Protein AF-A0A841GQN1-F1 (afdb_monomer_lite)

Radius of gyration: 28.61 Å; chains: 1; bounding box: 68×56×87 Å

pLDDT: mean 71.29, std 18.28, range [29.16, 95.94]

Secondary structure (DSSP, 8-state):
-HHHHHHHHHHHHHHHHHHHHTT----S--HHHHHHHHHHHHHHHHHHHHHH--SS-THHHHHHHHHHHHHHHHHHHHHHHHHHTTS-HHHHHHHHHHHHHHHHHHHHHHHHHHHHHHHHTS-HHHHHHHHHHHHHHTTTEEEETTEEEEESHHHHHHHHHHHHHHHHHHHHHH-S-TTS-EEEEEEE-S-GGGG-TTT-HHHHHHHHHHHHHHHTT-EEEEEEEESSSS--HHHHHHHHHHHHTT-EEEEEETT-TTS----SEEEEEEEETTTTEEEEEEEEE-TTSSSEEEEEEESS--HHHHHHHHHHHHHHHHHSS------GGGGG----SHHHHHHHHHHHHHHHHHHHHTT-SPPPPP--------

Organism: NCBI:txid1639882

Sequence (374 aa):
MIKHVWVIEMLYVLMLVKIKQWGIKMKRFNVHKSWMLLSLAVGLIYAELTETHAHNDWFEPLTYGIFISMLSVSIALLLEIHSKLEATDEGLQELEQMSQEVIDMLRLNSIVATTRYELQRRKPYVAQAGVRTLRKYAKSFYVTPTGYAVEGEQGALTAYEEFWRLLLEKQRKLGFSDHHRLIARTTHSNDISLWSLRERNNAHTLKQLQEDFIKAGGIVIRIFIHSDEKPSPQYLQVMNWMSKVGVDVRYVSSDDPSVTPDFRYDFLLIMNDADSEHYVSKWYSGSHGMLLDKCEISDVIDDDVLGRWNALVHASTAEYGELDMIPLARQFGEKSTSKRFSRARAWKRKVENWGRDKGLLKPERPVRPRNGNG

Foldseek 3Di:
DVVVVVVVVVVVVVVVVVCVVVVPPPDDDPVLVVLLVVLVVVLVVLVVVLVVDPDDDPPPSLVVSLVSNVVSLVVSLVVLCVVCVVDDPVSVVVSVVSVVVSVVVSVLSVLLSVQLVVLVVADPLLSQLLNVLCVPQVPQKDADPFGIKGFDQVSQLSSLLSSLVSLLVLLLVQAADLQWAKEKEWEAAFDLLLCDPPRDPSNVSSVVSVLSSVVRVYAAEYEYEEQDLDDDLSRLVSQLVCLVSPHRYFYAYCPPPLADVPVQWIKIWIATNNPRFIKMWTWGDDPPRHGTGMITIGRDDDPVNVSNSVSSVVRRPPSPPCLPDPPPVVVVDDDDPPVSVVSSVVVSVVSQVVCVVVVNDDDDDPPDPPPDPD

Structure (mmCIF, N/CA/C/O backbone):
data_AF-A0A841GQN1-F1
#
_entry.id   AF-A0A841GQN1-F1
#
loop_
_atom_site.group_PDB
_atom_site.id
_atom_site.type_symbol
_atom_site.label_atom_id
_atom_site.label_alt_id
_atom_site.label_comp_id
_atom_site.label_asym_id
_atom_site.label_entity_id
_atom_site.label_seq_id
_atom_site.pdbx_PDB_ins_code
_atom_site.Cartn_x
_atom_site.Cartn_y
_atom_site.Cartn_z
_atom_site.occupancy
_atom_site.B_iso_or_equiv
_atom_site.auth_seq_id
_atom_site.auth_comp_id
_atom_site.auth_asym_id
_atom_site.auth_atom_id
_atom_site.pdbx_PDB_model_num
ATOM 1 N N . MET A 1 1 ? 5.245 6.081 -43.150 1.00 33.34 1 MET A N 1
ATOM 2 C CA . MET A 1 1 ? 6.146 5.406 -42.192 1.00 33.34 1 MET A CA 1
ATOM 3 C C . MET A 1 1 ? 7.377 4.779 -42.860 1.00 33.34 1 MET A C 1
ATOM 5 O O . MET A 1 1 ? 8.459 5.307 -42.655 1.00 33.34 1 MET A O 1
ATOM 9 N N . ILE A 1 2 ? 7.256 3.776 -43.748 1.00 30.34 2 ILE A N 1
ATOM 10 C CA . ILE A 1 2 ? 8.423 3.169 -44.447 1.00 30.34 2 ILE A CA 1
ATOM 11 C C . ILE A 1 2 ? 9.253 4.215 -45.220 1.00 30.34 2 ILE A C 1
ATOM 13 O O . ILE A 1 2 ? 10.474 4.200 -45.167 1.00 30.34 2 ILE A O 1
ATOM 17 N N . LYS A 1 3 ? 8.616 5.212 -45.848 1.00 29.16 3 LYS A N 1
ATOM 18 C CA . LYS A 1 3 ? 9.313 6.249 -46.634 1.00 29.16 3 LYS A CA 1
ATOM 19 C C . LYS A 1 3 ? 10.215 7.206 -45.833 1.00 29.16 3 LYS A C 1
ATOM 21 O O . LYS A 1 3 ? 10.966 7.941 -46.456 1.00 29.16 3 LYS A O 1
ATOM 26 N N . HIS A 1 4 ? 10.137 7.254 -44.500 1.00 38.22 4 HIS A N 1
ATOM 27 C CA . HIS A 1 4 ? 10.960 8.172 -43.687 1.00 38.22 4 HIS A CA 1
ATOM 28 C C . HIS A 1 4 ? 12.147 7.468 -43.021 1.00 38.22 4 HIS A C 1
ATOM 30 O O . HIS A 1 4 ? 13.194 8.085 -42.847 1.00 38.22 4 HIS A O 1
ATOM 36 N N . VAL A 1 5 ? 12.031 6.160 -42.765 1.00 39.88 5 VAL A N 1
ATOM 37 C CA . VAL A 1 5 ? 13.135 5.313 -42.280 1.00 39.88 5 VAL A CA 1
ATOM 38 C C . VAL A 1 5 ? 14.281 5.289 -43.295 1.00 39.88 5 VAL A C 1
ATOM 40 O O . VAL A 1 5 ? 15.417 5.593 -42.945 1.00 39.88 5 VAL A O 1
ATOM 43 N N . TRP A 1 6 ? 13.961 5.097 -44.579 1.00 38.56 6 TRP A N 1
ATOM 44 C CA . TRP A 1 6 ? 14.948 5.130 -45.666 1.00 38.56 6 TRP A CA 1
ATOM 45 C C . TRP A 1 6 ? 15.664 6.477 -45.805 1.00 38.56 6 TRP A C 1
ATOM 47 O O . TRP A 1 6 ? 16.815 6.517 -46.227 1.00 38.56 6 TRP A O 1
ATOM 57 N N . VAL A 1 7 ? 15.008 7.586 -45.446 1.00 42.78 7 VAL A N 1
ATOM 58 C CA . VAL A 1 7 ? 15.607 8.927 -45.526 1.00 42.78 7 VAL A CA 1
ATOM 59 C C . VAL A 1 7 ? 16.605 9.135 -44.390 1.00 42.78 7 VAL A C 1
ATOM 61 O O . VAL A 1 7 ? 17.690 9.651 -44.635 1.00 42.78 7 VAL A O 1
ATOM 64 N N . ILE A 1 8 ? 16.290 8.690 -43.171 1.00 47.84 8 ILE A N 1
ATOM 65 C CA . ILE A 1 8 ? 17.208 8.780 -42.025 1.00 47.84 8 ILE A CA 1
ATOM 66 C C . ILE A 1 8 ? 18.414 7.853 -42.231 1.00 47.84 8 ILE A C 1
ATOM 68 O O . ILE A 1 8 ? 19.551 8.283 -42.037 1.00 47.84 8 ILE A O 1
ATOM 72 N N . GLU A 1 9 ? 18.192 6.626 -42.711 1.00 44.84 9 GLU A N 1
ATOM 73 C CA . GLU A 1 9 ? 19.270 5.690 -43.054 1.00 44.84 9 GLU A CA 1
ATOM 74 C C . GLU A 1 9 ? 20.134 6.209 -44.214 1.00 44.84 9 GLU A C 1
ATOM 76 O O . GLU A 1 9 ? 21.361 6.179 -44.118 1.00 44.84 9 GLU A O 1
ATOM 81 N N . MET A 1 10 ? 19.539 6.782 -45.272 1.00 44.38 10 MET A N 1
ATOM 82 C CA . MET A 1 10 ? 20.307 7.420 -46.352 1.00 44.38 10 MET A CA 1
ATOM 83 C C . MET A 1 10 ? 21.115 8.618 -45.864 1.00 44.38 10 MET A C 1
ATOM 85 O O . MET A 1 10 ? 22.261 8.775 -46.277 1.00 44.38 10 MET A O 1
ATOM 89 N N . LEU A 1 11 ? 20.545 9.475 -45.014 1.00 46.50 11 LEU A N 1
ATOM 90 C CA . LEU A 1 11 ? 21.250 10.641 -44.481 1.00 46.50 11 LEU A CA 1
ATOM 91 C C . LEU A 1 11 ? 22.412 10.217 -43.578 1.00 46.50 11 LEU A C 1
ATOM 93 O O . LEU A 1 11 ? 23.485 10.813 -43.657 1.00 46.50 11 LEU A O 1
ATOM 97 N N . TYR A 1 12 ? 22.243 9.148 -42.797 1.00 53.62 12 TYR A N 1
ATOM 98 C CA . TYR A 1 12 ? 23.309 8.559 -41.990 1.00 53.62 12 TYR A CA 1
ATOM 99 C C . TYR A 1 12 ? 24.427 7.964 -42.861 1.00 53.62 12 TYR A C 1
ATOM 101 O O . TYR A 1 12 ? 25.600 8.284 -42.661 1.00 53.62 12 TYR A O 1
ATOM 109 N N . VAL A 1 13 ? 24.084 7.186 -43.896 1.00 50.66 13 VAL A N 1
ATOM 110 C CA . VAL A 1 13 ? 25.059 6.633 -44.853 1.00 50.66 13 VAL A CA 1
ATOM 111 C C . VAL A 1 13 ? 25.784 7.748 -45.614 1.00 50.66 13 VAL A C 1
ATOM 113 O O . VAL A 1 13 ? 27.008 7.714 -45.733 1.00 50.66 13 VAL A O 1
ATOM 116 N N . LEU A 1 14 ? 25.072 8.779 -46.077 1.00 46.97 14 LEU A N 1
ATOM 117 C CA . LEU A 1 14 ? 25.665 9.937 -46.754 1.00 46.97 14 LEU A CA 1
ATOM 118 C C . LEU A 1 14 ? 26.602 10.723 -45.834 1.00 46.97 14 LEU A C 1
ATOM 120 O O . LEU A 1 14 ? 27.663 11.166 -46.278 1.00 46.97 14 LEU A O 1
ATOM 124 N N . MET A 1 15 ? 26.249 10.866 -44.556 1.00 53.03 15 MET A N 1
ATOM 125 C CA . MET A 1 15 ? 27.092 11.523 -43.561 1.00 53.03 15 MET A CA 1
ATOM 126 C C . MET A 1 15 ? 28.370 10.717 -43.294 1.00 53.03 15 MET A C 1
ATOM 128 O O . MET A 1 15 ? 29.458 11.290 -43.314 1.00 53.03 15 MET A O 1
ATOM 132 N N . LEU A 1 16 ? 28.275 9.392 -43.134 1.00 50.34 16 LEU A N 1
ATOM 133 C CA . LEU A 1 16 ? 29.442 8.515 -42.967 1.00 50.34 16 LEU A CA 1
ATOM 134 C C . LEU A 1 16 ? 30.357 8.525 -44.201 1.00 50.34 16 LEU A C 1
ATOM 136 O O . LEU A 1 16 ? 31.581 8.601 -44.071 1.00 50.34 16 LEU A O 1
ATOM 140 N N . VAL A 1 17 ? 29.777 8.523 -45.405 1.00 51.78 17 VAL A N 1
ATOM 141 C CA . VAL A 1 17 ? 30.524 8.647 -46.666 1.00 51.78 17 VAL A CA 1
ATOM 142 C C . VAL A 1 17 ? 31.226 10.004 -46.753 1.00 51.78 17 VAL A C 1
ATOM 144 O O . VAL A 1 17 ? 32.399 10.048 -47.119 1.00 51.78 17 VAL A O 1
ATOM 147 N N . LYS A 1 18 ? 30.568 11.104 -46.364 1.00 52.38 18 LYS A N 1
ATOM 148 C CA . LYS A 1 18 ? 31.164 12.452 -46.345 1.00 52.38 18 LYS A CA 1
ATOM 149 C C . LYS A 1 18 ? 32.292 12.582 -45.321 1.00 52.38 18 LYS A C 1
ATOM 151 O O . LYS A 1 18 ? 33.343 13.114 -45.662 1.00 52.38 18 LYS A O 1
ATOM 156 N N . ILE A 1 19 ? 32.121 12.045 -44.113 1.00 49.16 19 ILE A N 1
ATOM 157 C CA . ILE A 1 19 ? 33.157 12.035 -43.065 1.00 49.16 19 ILE A CA 1
ATOM 158 C C . ILE A 1 19 ? 34.400 11.271 -43.544 1.00 49.16 19 ILE A C 1
ATOM 160 O O . ILE A 1 19 ? 35.523 11.749 -43.375 1.00 49.16 19 ILE A O 1
ATOM 164 N N . LYS A 1 20 ? 34.204 10.129 -44.217 1.00 47.56 20 LYS A N 1
ATOM 165 C CA . LYS A 1 20 ? 35.290 9.345 -44.821 1.00 47.56 20 LYS A CA 1
ATOM 166 C C . LYS A 1 20 ? 35.954 10.078 -45.993 1.00 47.56 20 LYS A C 1
ATOM 168 O O . LYS A 1 20 ? 37.178 10.089 -46.085 1.00 47.56 20 LYS A O 1
ATOM 173 N N . GLN A 1 21 ? 35.172 10.720 -46.863 1.00 49.78 21 GLN A N 1
ATOM 174 C CA . GLN A 1 21 ? 35.681 11.500 -48.000 1.00 49.78 21 GLN A CA 1
ATOM 175 C C . GLN A 1 21 ? 36.474 12.740 -47.571 1.00 49.78 21 GLN A C 1
ATOM 177 O O . GLN A 1 21 ? 37.393 13.146 -48.275 1.00 49.78 21 GLN A O 1
ATOM 182 N N . TRP A 1 22 ? 36.148 13.338 -46.425 1.00 56.62 22 TRP A N 1
ATOM 183 C CA . TRP A 1 22 ? 36.840 14.524 -45.914 1.00 56.62 22 TRP A CA 1
ATOM 184 C C . TRP A 1 22 ? 38.143 14.216 -45.176 1.00 56.62 22 TRP A C 1
ATOM 186 O O . TRP A 1 22 ? 38.809 15.141 -44.720 1.00 56.62 22 TRP A O 1
ATOM 196 N N . GLY A 1 23 ? 38.534 12.941 -45.058 1.00 41.44 23 GLY A N 1
ATOM 197 C CA . GLY A 1 23 ? 39.813 12.556 -44.454 1.00 41.44 23 GLY A CA 1
ATOM 198 C C . GLY A 1 23 ? 39.971 13.026 -43.005 1.00 41.44 23 GLY A C 1
ATOM 199 O O . GLY A 1 23 ? 41.096 13.132 -42.510 1.00 41.44 23 GLY A O 1
ATOM 200 N N . ILE A 1 24 ? 38.858 13.326 -42.323 1.00 47.66 24 ILE A N 1
ATOM 201 C CA . ILE A 1 24 ? 38.862 13.820 -40.949 1.00 47.66 24 ILE A CA 1
ATOM 202 C C . ILE A 1 24 ? 39.307 12.664 -40.055 1.00 47.66 24 ILE A C 1
ATOM 204 O O . ILE A 1 24 ? 38.518 11.802 -39.673 1.00 47.66 24 ILE A O 1
ATOM 208 N N . LYS A 1 25 ? 40.597 12.645 -39.703 1.00 47.69 25 LYS A N 1
ATOM 209 C CA . LYS A 1 25 ? 41.107 11.812 -38.613 1.00 47.69 25 LYS A CA 1
ATOM 210 C C . LYS A 1 25 ? 40.511 12.349 -37.316 1.00 47.69 25 LYS A C 1
ATOM 212 O O . LYS A 1 25 ? 41.047 13.294 -36.739 1.00 47.69 25 LYS A O 1
ATOM 217 N N . MET A 1 26 ? 39.399 11.768 -36.868 1.00 47.22 26 MET A N 1
ATOM 218 C CA . MET A 1 26 ? 38.797 12.075 -35.569 1.00 47.22 26 MET A CA 1
ATOM 219 C C . MET A 1 26 ? 39.724 11.598 -34.445 1.00 47.22 26 MET A C 1
ATOM 221 O O . MET A 1 26 ? 39.550 10.533 -33.862 1.00 47.22 26 MET A O 1
ATOM 225 N N . LYS A 1 27 ? 40.758 12.386 -34.139 1.00 44.25 27 LYS A N 1
ATOM 226 C CA . LYS A 1 27 ? 41.586 12.178 -32.952 1.00 44.25 27 LYS A CA 1
ATOM 227 C C . LYS A 1 27 ? 40.743 12.477 -31.713 1.00 44.25 27 LYS A C 1
ATOM 229 O O . LYS A 1 27 ? 40.496 13.636 -31.404 1.00 44.25 27 LYS A O 1
ATOM 234 N N . ARG A 1 28 ? 40.350 11.407 -31.010 1.00 45.31 28 ARG A N 1
ATOM 235 C CA . ARG A 1 28 ? 39.918 11.374 -29.597 1.00 45.31 28 ARG A CA 1
ATOM 236 C C . ARG A 1 28 ? 38.944 12.476 -29.174 1.00 45.31 28 ARG A C 1
ATOM 238 O O . ARG A 1 28 ? 39.049 13.017 -28.077 1.00 45.31 28 ARG A O 1
ATOM 245 N N . PHE A 1 29 ? 37.971 12.792 -30.013 1.00 41.03 29 PHE A N 1
ATOM 246 C CA . PHE A 1 29 ? 36.810 13.525 -29.544 1.00 41.03 29 PHE A CA 1
ATOM 247 C C . PHE A 1 29 ? 35.804 12.470 -29.082 1.00 41.03 29 PHE A C 1
ATOM 249 O O . PHE A 1 29 ? 35.490 11.551 -29.835 1.00 41.03 29 PHE A O 1
ATOM 256 N N . ASN A 1 30 ? 35.342 12.556 -27.831 1.00 52.22 30 ASN A N 1
ATOM 257 C CA . ASN A 1 30 ? 34.393 11.615 -27.218 1.00 52.22 30 ASN A CA 1
ATOM 258 C C . ASN A 1 30 ? 32.970 11.844 -27.780 1.00 52.22 30 ASN A C 1
ATOM 260 O O . ASN A 1 30 ? 31.987 11.895 -27.045 1.00 52.22 30 ASN A O 1
ATOM 264 N N . VAL A 1 31 ? 32.888 12.029 -29.107 1.00 50.69 31 VAL A N 1
ATOM 265 C CA . VAL A 1 31 ? 31.690 12.217 -29.944 1.00 50.69 31 VAL A CA 1
ATOM 266 C C . VAL A 1 31 ? 30.638 11.189 -29.576 1.00 50.69 31 VAL A C 1
ATOM 268 O O . VAL A 1 31 ? 29.453 11.489 -29.575 1.00 50.69 31 VAL A O 1
ATOM 271 N N . HIS A 1 32 ? 31.107 10.010 -29.186 1.00 50.91 32 HIS A N 1
ATOM 272 C CA . HIS A 1 32 ? 30.319 8.871 -28.786 1.00 50.91 32 HIS A CA 1
ATOM 273 C C . HIS A 1 32 ? 29.505 9.095 -27.507 1.00 50.91 32 HIS A C 1
ATOM 275 O O . HIS A 1 32 ? 28.278 8.997 -27.523 1.00 50.91 32 HIS A O 1
ATOM 281 N N . LYS A 1 33 ? 30.160 9.532 -26.422 1.00 49.47 33 LYS A N 1
ATOM 282 C CA . LYS A 1 33 ? 29.476 9.879 -25.164 1.00 49.47 33 LYS A CA 1
ATOM 283 C C . LYS A 1 33 ? 28.536 11.066 -25.351 1.00 49.47 33 LYS A C 1
ATOM 285 O O . LYS A 1 33 ? 27.428 11.052 -24.822 1.00 49.47 33 LYS A O 1
ATOM 290 N N . SER A 1 34 ? 28.942 12.060 -26.140 1.00 47.84 34 SER A N 1
ATOM 291 C CA . SER A 1 34 ? 28.100 13.221 -26.436 1.00 47.84 34 SER A CA 1
ATOM 292 C C . SER A 1 34 ? 26.865 12.851 -27.262 1.00 47.84 34 SER A C 1
ATOM 294 O O . SER A 1 34 ? 25.791 13.367 -26.979 1.00 47.84 34 SER A O 1
ATOM 296 N N . TRP A 1 35 ? 26.973 11.931 -28.228 1.00 55.47 35 TRP A N 1
ATOM 297 C CA . TRP A 1 35 ? 25.831 11.467 -29.025 1.00 55.47 35 TRP A CA 1
ATOM 298 C C . TRP A 1 35 ? 24.885 10.557 -28.252 1.00 55.47 35 TRP A C 1
ATOM 300 O O . TRP A 1 35 ? 23.672 10.686 -28.415 1.00 55.47 35 TRP A O 1
ATOM 310 N N . MET A 1 36 ? 25.405 9.679 -27.392 1.00 53.41 36 MET A N 1
ATOM 311 C CA . MET A 1 36 ? 24.575 8.887 -26.482 1.00 53.41 36 MET A CA 1
ATOM 312 C C . MET A 1 36 ? 23.796 9.783 -25.523 1.00 53.41 36 MET A C 1
ATOM 314 O O . MET A 1 36 ? 22.579 9.652 -25.423 1.00 53.41 36 MET A O 1
ATOM 318 N N . LEU A 1 37 ? 24.477 10.721 -24.858 1.00 47.91 37 LEU A N 1
ATOM 319 C CA . LEU A 1 37 ? 23.836 11.647 -23.924 1.00 47.91 37 LEU A CA 1
ATOM 320 C C . LEU A 1 37 ? 22.836 12.559 -24.635 1.00 47.91 37 LEU A C 1
ATOM 322 O O . LEU A 1 37 ? 21.756 12.790 -24.104 1.00 47.91 37 LEU A O 1
ATOM 326 N N . LEU A 1 38 ? 23.151 13.027 -25.847 1.00 51.41 38 LEU A N 1
ATOM 327 C CA . LEU A 1 38 ? 22.244 13.847 -26.648 1.00 51.41 38 LEU A CA 1
ATOM 328 C C . LEU A 1 38 ? 21.020 13.052 -27.107 1.00 51.41 38 LEU A C 1
ATOM 330 O O . LEU A 1 38 ? 19.907 13.550 -27.013 1.00 51.41 38 LEU A O 1
ATOM 334 N N . SER A 1 39 ? 21.200 11.813 -27.560 1.00 55.78 39 SER A N 1
ATOM 335 C CA . SER A 1 39 ? 20.087 10.972 -28.011 1.00 55.78 39 SER A CA 1
ATOM 336 C C . SER A 1 39 ? 19.183 10.548 -26.856 1.00 55.78 39 SER A C 1
ATOM 338 O O . SER A 1 39 ? 17.963 10.584 -26.986 1.00 55.78 39 SER A O 1
ATOM 340 N N . LEU A 1 40 ? 19.775 10.210 -25.706 1.00 52.25 40 LEU A N 1
ATOM 341 C CA . LEU A 1 40 ? 19.046 9.934 -24.471 1.00 52.25 40 LEU A CA 1
ATOM 342 C C . LEU A 1 40 ? 18.291 11.185 -24.002 1.00 52.25 40 LEU A C 1
ATOM 344 O O . LEU A 1 40 ? 17.112 11.097 -23.679 1.00 52.25 40 LEU A O 1
ATOM 348 N N . ALA A 1 41 ? 18.935 12.357 -24.025 1.00 50.38 41 ALA A N 1
ATOM 349 C CA . ALA A 1 41 ? 18.295 13.624 -23.685 1.00 50.38 41 ALA A CA 1
ATOM 350 C C . ALA A 1 41 ? 17.143 13.954 -24.642 1.00 50.38 41 ALA A C 1
ATOM 352 O O . ALA A 1 41 ? 16.084 14.357 -24.182 1.00 50.38 41 ALA A O 1
ATOM 353 N N . VAL A 1 42 ? 17.299 13.731 -25.951 1.00 55.09 42 VAL A N 1
ATOM 354 C CA . VAL A 1 42 ? 16.230 13.930 -26.944 1.00 55.09 42 VAL A CA 1
ATOM 355 C C . VAL A 1 42 ? 15.075 12.951 -26.716 1.00 55.09 42 VAL A C 1
ATOM 357 O O . VAL A 1 42 ? 13.923 13.373 -26.754 1.00 55.09 42 VAL A O 1
ATOM 360 N N . GLY A 1 43 ? 15.356 11.679 -26.414 1.00 58.09 43 GLY A N 1
ATOM 361 C CA . GLY A 1 43 ? 14.332 10.687 -26.071 1.00 58.09 43 GLY A CA 1
ATOM 362 C C . GLY A 1 43 ? 13.563 11.039 -24.794 1.00 58.09 43 GLY A C 1
ATOM 363 O O . GLY A 1 43 ? 12.336 10.958 -24.774 1.00 58.09 43 GLY A O 1
ATOM 364 N N . LEU A 1 44 ? 14.267 11.500 -23.754 1.00 52.81 44 LEU A N 1
ATOM 365 C CA . LEU A 1 44 ? 13.671 11.944 -22.491 1.00 52.81 44 LEU A CA 1
ATOM 366 C C . LEU A 1 44 ? 12.855 13.234 -22.665 1.00 52.81 44 LEU A C 1
ATOM 368 O O . LEU A 1 44 ? 11.711 13.286 -22.229 1.00 52.81 44 LEU A O 1
ATOM 372 N N . ILE A 1 45 ? 13.391 14.240 -23.366 1.00 52.03 45 ILE A N 1
ATOM 373 C CA . ILE A 1 45 ? 12.696 15.504 -23.664 1.00 52.03 45 ILE A CA 1
ATOM 374 C C . ILE A 1 45 ? 11.439 15.246 -24.500 1.00 52.03 45 ILE A C 1
ATOM 376 O O . ILE A 1 45 ? 10.395 15.833 -24.232 1.00 52.03 45 ILE A O 1
ATOM 380 N N . TYR A 1 46 ? 11.506 14.355 -25.491 1.00 56.41 46 TYR A N 1
ATOM 381 C CA . TYR A 1 46 ? 10.349 14.007 -26.315 1.00 56.41 46 TYR A CA 1
ATOM 382 C C . TYR A 1 46 ? 9.274 13.257 -25.511 1.00 56.41 46 TYR A C 1
ATOM 384 O O . TYR A 1 46 ? 8.085 13.539 -25.665 1.00 56.41 46 TYR A O 1
ATOM 392 N N . ALA A 1 47 ? 9.673 12.356 -24.607 1.00 53.75 47 ALA A N 1
ATOM 393 C CA . ALA A 1 47 ? 8.757 11.671 -23.693 1.00 53.75 47 ALA A CA 1
ATOM 394 C C . ALA A 1 47 ? 8.089 12.632 -22.684 1.00 53.75 47 ALA A C 1
ATOM 396 O O . ALA A 1 47 ? 6.911 12.476 -22.374 1.00 53.75 47 ALA A O 1
ATOM 397 N N . GLU A 1 48 ? 8.812 13.647 -22.207 1.00 50.50 48 GLU A N 1
ATOM 398 C CA . GLU A 1 48 ? 8.303 14.659 -21.267 1.00 50.50 48 GLU A CA 1
ATOM 399 C C . GLU A 1 48 ? 7.375 15.684 -21.959 1.00 50.50 48 GLU A C 1
ATOM 401 O O . GLU A 1 48 ? 6.309 16.036 -21.448 1.00 50.50 48 GLU A O 1
ATOM 406 N N . LEU A 1 49 ? 7.729 16.130 -23.172 1.00 48.66 49 LEU A N 1
ATOM 407 C CA . LEU A 1 49 ? 6.910 17.045 -23.986 1.00 48.66 49 LEU A CA 1
ATOM 408 C C . LEU A 1 49 ? 5.603 16.403 -24.473 1.00 48.66 49 LEU A C 1
ATOM 410 O O . LEU A 1 49 ? 4.600 17.086 -24.666 1.00 48.66 49 LEU A O 1
ATOM 414 N N . THR A 1 50 ? 5.585 15.085 -24.657 1.00 52.78 50 THR A N 1
ATOM 415 C CA . THR A 1 50 ? 4.359 14.350 -25.006 1.00 52.78 50 THR A CA 1
ATOM 416 C C . THR A 1 50 ? 3.461 14.104 -23.790 1.00 52.78 50 THR A C 1
ATOM 418 O O . THR A 1 50 ? 2.244 14.052 -23.939 1.00 52.78 50 THR A O 1
ATOM 421 N N . GLU A 1 51 ? 4.017 14.068 -22.573 1.00 49.59 51 GLU A N 1
ATOM 422 C CA . GLU A 1 51 ? 3.251 14.004 -21.315 1.00 49.59 51 GLU A CA 1
ATOM 423 C C . GLU A 1 51 ? 2.494 15.318 -21.018 1.00 49.59 51 GLU A C 1
ATOM 425 O O . GLU A 1 51 ? 1.496 15.311 -20.298 1.00 49.59 51 GLU A O 1
ATOM 430 N N . THR A 1 52 ? 2.912 16.442 -21.616 1.00 52.00 52 THR A N 1
ATOM 431 C CA . THR A 1 52 ? 2.304 17.773 -21.420 1.00 52.00 52 THR A CA 1
ATOM 432 C C . THR A 1 52 ? 1.231 18.145 -22.454 1.00 52.00 52 THR A C 1
ATOM 434 O O . THR A 1 52 ? 0.440 19.058 -22.207 1.00 52.00 52 THR A O 1
ATOM 437 N N . HIS A 1 53 ? 1.125 17.425 -23.575 1.00 47.50 53 HIS A N 1
ATOM 438 C CA . HIS A 1 53 ? 0.132 17.681 -24.626 1.00 47.50 53 HIS A CA 1
ATOM 439 C C . HIS A 1 53 ? -0.847 16.513 -24.779 1.00 47.50 53 HIS A C 1
ATOM 441 O O . HIS A 1 53 ? -0.793 15.707 -25.701 1.00 47.50 53 HIS A O 1
ATOM 447 N N . ALA A 1 54 ? -1.783 16.449 -23.836 1.00 46.53 54 ALA A N 1
ATOM 448 C CA . ALA A 1 54 ? -2.793 15.409 -23.720 1.00 46.53 54 ALA A CA 1
ATOM 449 C C . ALA A 1 54 ? -4.014 15.644 -24.630 1.00 46.53 54 ALA A C 1
ATOM 451 O O . ALA A 1 54 ? -5.100 15.831 -24.107 1.00 46.53 54 ALA A O 1
ATOM 452 N N . HIS A 1 55 ? -3.884 15.621 -25.962 1.00 47.38 55 HIS A N 1
ATOM 453 C CA . HIS A 1 55 ? -5.045 15.431 -26.851 1.00 47.38 55 HIS A CA 1
ATOM 454 C C . HIS A 1 55 ? -4.629 14.817 -28.202 1.00 47.38 55 HIS A C 1
ATOM 456 O O . HIS A 1 55 ? -3.913 15.444 -28.974 1.00 47.38 55 HIS A O 1
ATOM 462 N N . ASN A 1 56 ? -5.172 13.623 -28.477 1.00 45.06 56 ASN A N 1
ATOM 463 C CA . ASN A 1 56 ? -5.108 12.797 -29.699 1.00 45.06 56 ASN A CA 1
ATOM 464 C C . ASN A 1 56 ? -3.964 11.761 -29.803 1.00 45.06 56 ASN A C 1
ATOM 466 O O . AS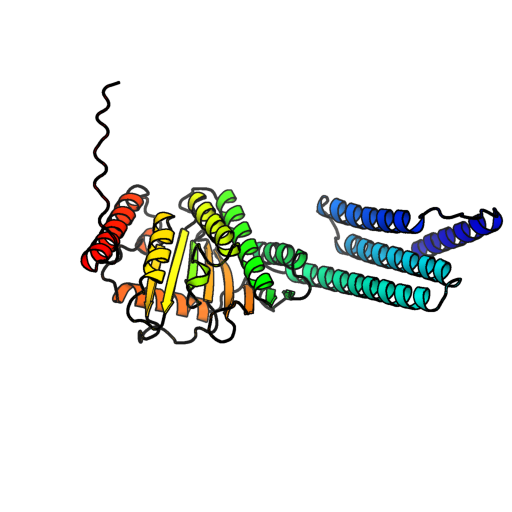N A 1 56 ? -2.787 12.076 -29.695 1.00 45.06 56 ASN A O 1
ATOM 470 N N . ASP A 1 57 ? -4.382 10.501 -29.988 1.00 52.44 57 ASP A N 1
ATOM 471 C CA . ASP A 1 57 ? -3.648 9.301 -30.425 1.00 52.44 57 ASP A CA 1
ATOM 472 C C . ASP A 1 57 ? -2.214 9.101 -29.905 1.00 52.44 57 ASP A C 1
ATOM 474 O O . ASP A 1 57 ? -1.208 9.238 -30.595 1.00 52.44 57 ASP A O 1
ATOM 478 N N . TRP A 1 58 ? -2.142 8.651 -28.652 1.00 49.44 58 TRP A N 1
ATOM 479 C CA . TRP A 1 58 ? -0.923 8.470 -27.857 1.00 49.44 58 TRP A CA 1
ATOM 480 C C . TRP A 1 58 ? -0.105 7.231 -28.252 1.00 49.44 58 TRP A C 1
ATOM 482 O O . TRP A 1 58 ? 0.975 7.002 -27.705 1.00 49.44 58 TRP A O 1
ATOM 492 N N . PHE A 1 59 ? -0.617 6.412 -29.174 1.00 46.97 59 PHE A N 1
ATOM 493 C CA . PHE A 1 59 ? 0.058 5.196 -29.618 1.00 46.97 59 PHE A CA 1
ATOM 494 C C . PHE A 1 59 ? 1.337 5.542 -30.382 1.00 46.97 59 PHE A C 1
ATOM 496 O O . PHE A 1 59 ? 2.391 4.985 -30.093 1.00 46.97 59 PHE A O 1
ATOM 503 N N . GLU A 1 60 ? 1.271 6.533 -31.273 1.00 53.41 60 GLU A N 1
ATOM 504 C CA . GLU A 1 60 ? 2.386 6.912 -32.136 1.00 53.41 60 GLU A CA 1
ATOM 505 C C . GLU A 1 60 ? 3.601 7.466 -31.367 1.00 53.41 60 GLU A C 1
ATOM 507 O O . GLU A 1 60 ? 4.697 6.922 -31.549 1.00 53.41 60 GLU A O 1
ATOM 512 N N . PRO A 1 61 ? 3.472 8.460 -30.463 1.00 54.69 61 PRO A N 1
ATOM 513 C CA . PRO A 1 61 ? 4.629 9.078 -29.814 1.00 54.69 61 PRO A CA 1
ATOM 514 C C . PRO A 1 61 ? 5.413 8.120 -28.910 1.00 54.69 61 PRO A C 1
ATOM 516 O O . PRO A 1 61 ? 6.641 8.191 -28.862 1.00 54.69 61 PRO A O 1
ATOM 519 N N . LEU A 1 62 ? 4.730 7.185 -28.237 1.00 53.25 62 LEU A N 1
ATOM 520 C CA . LEU A 1 62 ? 5.376 6.163 -27.409 1.00 53.25 62 LEU A CA 1
ATOM 521 C C . LEU A 1 62 ? 6.182 5.183 -28.276 1.00 53.25 62 LEU A C 1
ATOM 523 O O . LEU A 1 62 ? 7.350 4.927 -27.981 1.00 53.25 62 LEU A O 1
ATOM 527 N N . THR A 1 63 ? 5.604 4.681 -29.376 1.00 55.41 63 THR A N 1
ATOM 528 C CA . THR A 1 63 ? 6.351 3.853 -30.339 1.00 55.41 63 THR A CA 1
ATOM 529 C C . THR A 1 63 ? 7.522 4.607 -30.958 1.00 55.41 63 THR A C 1
ATOM 531 O O . THR A 1 63 ? 8.588 4.016 -31.106 1.00 55.41 63 THR A O 1
ATOM 534 N N . TYR A 1 64 ? 7.377 5.902 -31.262 1.00 56.94 64 TYR A N 1
ATOM 535 C CA . TYR A 1 64 ? 8.477 6.719 -31.777 1.00 56.94 64 TYR A CA 1
ATOM 536 C C . TYR A 1 64 ? 9.588 6.910 -30.739 1.00 56.94 64 TYR A C 1
ATOM 538 O O . TYR A 1 64 ? 10.757 6.765 -31.083 1.00 56.94 64 TYR A O 1
ATOM 546 N N . GLY A 1 65 ? 9.255 7.153 -29.468 1.00 58.56 65 GLY A N 1
ATOM 547 C CA . GLY A 1 65 ? 10.241 7.266 -28.389 1.00 58.56 65 GLY A CA 1
ATOM 548 C C . GLY A 1 65 ? 11.017 5.967 -28.150 1.00 58.56 65 GLY A C 1
ATOM 549 O O . GLY A 1 65 ? 12.242 5.992 -28.010 1.00 58.56 65 GLY A O 1
ATOM 550 N N . ILE A 1 66 ? 10.327 4.821 -28.176 1.00 59.00 66 ILE A N 1
ATOM 551 C CA . ILE A 1 66 ? 10.949 3.491 -28.083 1.00 59.00 66 ILE A CA 1
ATOM 552 C C . ILE A 1 66 ? 11.837 3.238 -29.303 1.00 59.00 66 ILE A C 1
ATOM 554 O O . ILE A 1 66 ? 12.992 2.853 -29.146 1.00 59.00 66 ILE A O 1
ATOM 558 N N . PHE A 1 67 ? 11.333 3.506 -30.509 1.00 58.75 67 PHE A N 1
ATOM 559 C CA . PHE A 1 67 ? 12.068 3.298 -31.754 1.00 58.75 67 PHE A CA 1
ATOM 560 C C . PHE A 1 67 ? 13.329 4.165 -31.832 1.00 58.75 67 PHE A C 1
ATOM 562 O O . PHE A 1 67 ? 14.399 3.651 -32.141 1.00 58.75 67 PHE A O 1
ATOM 569 N N . ILE A 1 68 ? 13.235 5.455 -31.492 1.00 62.91 68 ILE A N 1
ATOM 570 C CA . ILE A 1 68 ? 14.381 6.374 -31.459 1.00 62.91 68 ILE A CA 1
ATOM 571 C C . ILE A 1 68 ? 15.393 5.913 -30.412 1.00 62.91 68 ILE A C 1
ATOM 573 O O . ILE A 1 68 ? 16.580 5.852 -30.708 1.00 62.91 68 ILE A O 1
ATOM 577 N N . SER A 1 69 ? 14.940 5.513 -29.223 1.00 59.50 69 SER A N 1
ATOM 578 C CA . SER A 1 69 ? 15.837 5.028 -28.169 1.00 59.50 69 SER A CA 1
ATOM 579 C C . SER A 1 69 ? 16.552 3.736 -28.581 1.00 59.50 69 SER A C 1
ATOM 581 O O . SER A 1 69 ? 17.766 3.634 -28.421 1.00 59.50 69 SER A O 1
ATOM 583 N N . MET A 1 70 ? 15.838 2.777 -29.184 1.00 59.06 70 MET A N 1
ATOM 584 C CA . MET A 1 70 ? 16.429 1.549 -29.732 1.00 59.06 70 MET A CA 1
ATOM 585 C C . MET A 1 70 ? 17.415 1.850 -30.862 1.00 59.06 70 MET A C 1
ATOM 587 O O . MET A 1 70 ? 18.493 1.259 -30.902 1.00 59.06 70 MET A O 1
ATOM 591 N N . LEU A 1 71 ? 17.086 2.786 -31.753 1.00 60.53 71 LEU A N 1
ATOM 592 C CA . LEU A 1 71 ? 17.943 3.168 -32.870 1.00 60.53 71 LEU A CA 1
ATOM 593 C C . LEU A 1 71 ? 19.216 3.870 -32.382 1.00 60.53 71 LEU A C 1
ATOM 595 O O . LEU A 1 71 ? 20.309 3.513 -32.804 1.00 60.53 71 LEU A O 1
ATOM 599 N N . SER A 1 72 ? 19.102 4.815 -31.451 1.00 62.44 72 SER A N 1
ATOM 600 C CA . SER A 1 72 ? 20.237 5.539 -30.874 1.00 62.44 72 SER A CA 1
ATOM 601 C C . SER A 1 72 ? 21.176 4.629 -30.094 1.00 62.44 72 SER A C 1
ATOM 603 O O . SER A 1 72 ? 22.391 4.763 -30.207 1.00 62.44 72 SER A O 1
ATOM 605 N N . VAL A 1 73 ? 20.625 3.674 -29.348 1.00 59.38 73 VAL A N 1
ATOM 606 C CA . VAL A 1 73 ? 21.394 2.645 -28.647 1.00 59.38 73 VAL A CA 1
ATOM 607 C C . VAL A 1 73 ? 22.074 1.692 -29.636 1.00 59.38 73 VAL A C 1
ATOM 609 O O . VAL A 1 73 ? 23.248 1.380 -29.467 1.00 59.38 73 VAL A O 1
ATOM 612 N N . SER A 1 74 ? 21.390 1.292 -30.711 1.00 59.06 74 SER A N 1
ATOM 613 C CA . SER A 1 74 ? 21.974 0.442 -31.762 1.00 59.06 74 SER A CA 1
ATOM 614 C C . SER A 1 74 ? 23.101 1.158 -32.517 1.00 59.06 74 SER A C 1
ATOM 616 O O . SER A 1 74 ? 24.153 0.573 -32.762 1.00 59.06 74 SER A O 1
ATOM 618 N N . ILE A 1 75 ? 22.920 2.446 -32.834 1.00 60.78 75 ILE A N 1
ATOM 619 C CA . ILE A 1 75 ? 23.953 3.303 -33.437 1.00 60.78 75 ILE A CA 1
ATOM 620 C C . ILE A 1 75 ? 25.124 3.473 -32.468 1.00 60.78 75 ILE A C 1
ATOM 622 O O . ILE A 1 75 ? 26.278 3.408 -32.891 1.00 60.78 75 ILE A O 1
ATOM 626 N N . ALA A 1 76 ? 24.844 3.651 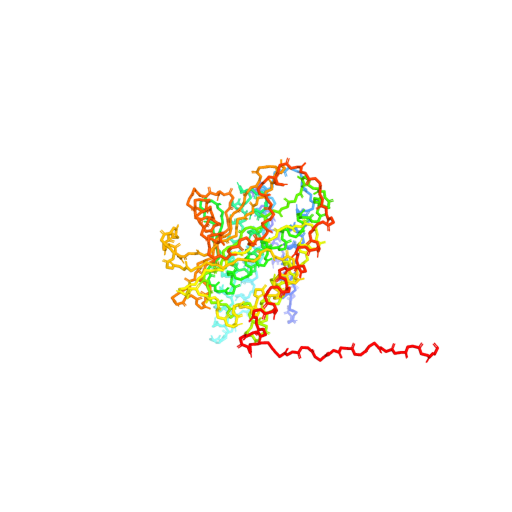-31.174 1.00 62.12 76 ALA A N 1
ATOM 627 C CA . ALA A 1 76 ? 25.884 3.759 -30.167 1.00 62.12 76 ALA A CA 1
ATOM 628 C C . ALA A 1 76 ? 26.714 2.461 -30.081 1.00 62.12 76 ALA A C 1
ATOM 630 O O . ALA A 1 76 ? 27.941 2.483 -30.126 1.00 62.12 76 ALA A O 1
ATOM 631 N N . LEU A 1 77 ? 26.048 1.309 -30.064 1.00 57.97 77 LEU A N 1
ATOM 632 C CA . LEU A 1 77 ? 26.715 0.014 -30.043 1.00 57.97 77 LEU A CA 1
ATOM 633 C C . LEU A 1 77 ? 27.579 -0.205 -31.296 1.00 57.97 77 LEU A C 1
ATOM 635 O O . LEU A 1 77 ? 28.732 -0.610 -31.190 1.00 57.97 77 LEU A O 1
ATOM 639 N N . LEU A 1 78 ? 27.058 0.117 -32.483 1.00 57.69 78 LEU A N 1
ATOM 640 C CA . LEU A 1 78 ? 27.780 -0.032 -33.752 1.00 57.69 78 LEU A CA 1
ATOM 641 C C . LEU A 1 78 ? 29.022 0.866 -33.837 1.00 57.69 78 LEU A C 1
ATOM 643 O O . LEU A 1 78 ? 30.061 0.435 -34.334 1.00 57.69 78 LEU A O 1
ATOM 647 N N . LEU A 1 79 ? 28.937 2.100 -33.336 1.00 59.81 79 LEU A N 1
ATOM 648 C CA . LEU A 1 79 ? 30.072 3.023 -33.272 1.00 59.81 79 LEU A CA 1
ATOM 649 C C . LEU A 1 79 ? 31.118 2.582 -32.227 1.00 59.81 79 LEU A C 1
ATOM 651 O O . LEU A 1 79 ? 32.314 2.751 -32.462 1.00 59.81 79 LEU A O 1
ATOM 655 N N . GLU A 1 80 ? 30.692 1.961 -31.121 1.00 60.62 80 GLU A N 1
ATOM 656 C CA . GLU A 1 80 ? 31.583 1.368 -30.111 1.00 60.62 80 GLU A CA 1
ATOM 657 C C . GLU A 1 80 ? 32.328 0.154 -30.680 1.00 60.62 80 GLU A C 1
ATOM 659 O O . GLU A 1 80 ? 33.558 0.113 -30.627 1.00 60.62 80 GLU A O 1
ATOM 664 N N . ILE A 1 81 ? 31.595 -0.781 -31.303 1.00 55.56 81 ILE A N 1
ATOM 665 C CA . ILE A 1 81 ? 32.135 -1.951 -32.013 1.00 55.56 81 ILE A CA 1
ATOM 666 C C . ILE A 1 81 ? 33.154 -1.492 -33.061 1.00 55.56 81 ILE A C 1
ATOM 668 O O . ILE A 1 81 ? 34.247 -2.042 -33.139 1.00 55.56 81 ILE A O 1
ATOM 672 N N . HIS A 1 82 ? 32.840 -0.442 -33.829 1.00 60.75 82 HIS A N 1
ATOM 673 C CA . HIS A 1 82 ? 33.764 0.128 -34.809 1.00 60.75 82 HIS A CA 1
ATOM 674 C C . HIS A 1 82 ? 35.044 0.689 -34.168 1.00 60.75 82 HIS A C 1
ATOM 676 O O . HIS A 1 82 ? 36.121 0.518 -34.729 1.00 60.75 82 HIS A O 1
ATOM 682 N N . SER A 1 83 ? 34.949 1.315 -32.990 1.00 61.44 83 SER A N 1
ATOM 683 C CA . SER A 1 83 ? 36.115 1.843 -32.266 1.00 61.44 83 SER A CA 1
ATOM 684 C C . SER A 1 83 ? 36.968 0.763 -31.585 1.00 61.44 83 SER A C 1
ATOM 686 O O . SER A 1 83 ? 38.174 0.947 -31.441 1.00 61.44 83 SER A O 1
ATOM 688 N N . LYS A 1 84 ? 36.356 -0.364 -31.187 1.00 54.53 84 LYS A N 1
ATOM 689 C CA . LYS A 1 84 ? 37.019 -1.489 -30.505 1.00 54.53 84 LYS A CA 1
ATOM 690 C C . LYS A 1 84 ? 37.429 -2.633 -31.440 1.00 54.53 84 LYS A C 1
ATOM 692 O O . LYS A 1 84 ? 38.200 -3.486 -31.027 1.00 54.53 84 LYS A O 1
ATOM 697 N N . LEU A 1 85 ? 37.016 -2.624 -32.709 1.00 54.84 85 LEU A N 1
ATOM 698 C CA . LEU A 1 85 ? 37.532 -3.516 -33.763 1.00 54.84 85 LEU A CA 1
ATOM 699 C C . LEU A 1 85 ? 39.035 -3.307 -34.064 1.00 54.84 85 LEU A C 1
ATOM 701 O O . LEU A 1 85 ? 39.615 -4.080 -34.822 1.00 54.84 85 LEU A O 1
ATOM 705 N N . GLU A 1 86 ? 39.674 -2.306 -33.448 1.00 57.75 86 GLU A N 1
ATOM 706 C CA . GLU A 1 86 ? 41.135 -2.129 -33.407 1.00 57.75 86 GLU A CA 1
ATOM 707 C C . GLU A 1 86 ? 41.786 -2.620 -32.085 1.00 57.75 86 GLU A C 1
ATOM 709 O O . GLU A 1 86 ? 42.992 -2.448 -31.908 1.00 57.75 86 GLU A O 1
ATOM 714 N N . ALA A 1 87 ? 41.032 -3.208 -31.142 1.00 54.94 87 ALA A N 1
ATOM 715 C CA . ALA A 1 87 ? 41.471 -3.462 -29.762 1.00 54.94 87 ALA A CA 1
ATOM 716 C C . ALA A 1 87 ? 41.699 -4.950 -29.403 1.00 54.94 87 ALA A C 1
ATOM 718 O O . ALA A 1 87 ? 41.171 -5.864 -30.028 1.00 54.94 87 ALA A O 1
ATOM 719 N N . THR A 1 88 ? 42.519 -5.148 -28.366 1.00 67.31 88 THR A N 1
ATOM 720 C CA . THR A 1 88 ? 42.930 -6.400 -27.701 1.00 67.31 88 THR A CA 1
ATOM 721 C C . THR A 1 88 ? 41.766 -7.178 -27.056 1.00 67.31 88 THR A C 1
ATOM 723 O O . THR A 1 88 ? 40.669 -6.642 -26.915 1.00 67.31 88 THR A O 1
ATOM 726 N N . ASP A 1 89 ? 42.008 -8.417 -26.596 1.00 69.31 89 ASP A N 1
ATOM 727 C CA . ASP A 1 89 ? 41.005 -9.282 -25.929 1.00 69.31 89 ASP A CA 1
ATOM 728 C C . ASP A 1 89 ? 40.265 -8.604 -24.752 1.00 69.31 89 ASP A C 1
ATOM 730 O O . ASP A 1 89 ? 39.070 -8.826 -24.558 1.00 69.31 89 ASP A O 1
ATOM 734 N N . GLU A 1 90 ? 40.926 -7.716 -24.001 1.00 71.56 90 GLU A N 1
ATOM 735 C CA . GLU A 1 90 ? 40.293 -6.915 -22.934 1.00 71.56 90 GLU A CA 1
ATOM 736 C C . GLU A 1 90 ? 39.230 -5.942 -23.480 1.00 71.56 90 GLU A C 1
ATOM 738 O O . GLU A 1 90 ? 38.171 -5.758 -22.879 1.00 71.56 90 GLU A O 1
ATOM 743 N N . GLY A 1 91 ? 39.465 -5.361 -24.661 1.00 65.94 91 GLY A N 1
ATOM 744 C CA . GLY A 1 91 ? 38.506 -4.478 -25.324 1.00 65.94 91 GLY A CA 1
ATOM 745 C C . GLY A 1 91 ? 37.247 -5.217 -25.785 1.00 65.94 91 GLY A C 1
ATOM 746 O O . GLY A 1 91 ? 36.154 -4.647 -25.731 1.00 65.94 91 GLY A O 1
ATOM 747 N N . LEU A 1 92 ? 37.384 -6.487 -26.186 1.00 64.75 92 LEU A N 1
ATOM 748 C CA . LEU A 1 92 ? 36.258 -7.353 -26.546 1.00 64.75 92 LEU A CA 1
ATOM 749 C C . LEU A 1 92 ? 35.387 -7.694 -25.328 1.00 64.75 92 LEU A C 1
ATOM 751 O O . LEU A 1 92 ? 34.166 -7.601 -25.431 1.00 64.75 92 LEU A O 1
ATOM 755 N N . GLN A 1 93 ? 35.981 -7.999 -24.169 1.00 71.44 93 GLN A N 1
ATOM 756 C CA . GLN A 1 93 ? 35.220 -8.287 -22.942 1.00 71.44 93 GLN A CA 1
ATOM 757 C C . GLN A 1 93 ? 34.422 -7.076 -22.445 1.00 71.44 93 GLN A C 1
ATOM 759 O O . GLN A 1 93 ? 33.243 -7.196 -22.111 1.00 71.44 93 GLN A O 1
ATOM 764 N N . GLU A 1 94 ? 35.023 -5.884 -22.443 1.00 69.94 94 GLU A N 1
ATOM 765 C CA . GLU A 1 94 ? 34.294 -4.663 -22.085 1.00 69.94 94 GLU A CA 1
ATOM 766 C C . GLU A 1 94 ? 33.155 -4.358 -23.071 1.00 69.94 94 GLU A C 1
ATOM 768 O O . GLU A 1 94 ? 32.106 -3.851 -22.678 1.00 69.94 94 GLU A O 1
ATOM 773 N N . LEU A 1 95 ? 33.362 -4.627 -24.366 1.00 62.66 95 LEU A N 1
ATOM 774 C CA . LEU A 1 95 ? 32.331 -4.444 -25.390 1.00 62.66 95 LEU A CA 1
ATOM 775 C C . LEU A 1 95 ? 31.149 -5.387 -25.162 1.00 62.66 95 LEU A C 1
ATOM 777 O O . LEU A 1 95 ? 29.997 -4.968 -25.268 1.00 62.66 95 LEU A O 1
ATOM 781 N N . GLU A 1 96 ? 31.439 -6.643 -24.831 1.00 69.88 96 GLU A N 1
ATOM 782 C CA . GLU A 1 96 ? 30.436 -7.648 -24.502 1.00 69.88 96 GLU A CA 1
ATOM 783 C C . GLU A 1 96 ? 29.625 -7.218 -23.273 1.00 69.88 96 GLU A C 1
ATOM 785 O O . GLU A 1 96 ? 28.395 -7.170 -23.346 1.00 69.88 96 GLU A O 1
ATOM 790 N N . GLN A 1 97 ? 30.289 -6.769 -22.202 1.00 73.00 97 GLN A N 1
ATOM 791 C CA . GLN A 1 97 ? 29.617 -6.248 -21.010 1.00 73.00 97 GLN A CA 1
ATOM 792 C C . GLN A 1 97 ? 28.710 -5.049 -21.333 1.00 73.00 97 GLN A C 1
ATOM 794 O O . GLN A 1 97 ? 27.536 -5.046 -20.963 1.00 73.00 97 GLN A O 1
ATOM 799 N N . MET A 1 98 ? 29.216 -4.050 -22.062 1.00 65.69 98 MET A N 1
ATOM 800 C CA . MET A 1 98 ? 28.424 -2.873 -22.440 1.00 65.69 98 MET A CA 1
ATOM 801 C C . MET A 1 98 ? 27.236 -3.237 -23.333 1.00 65.69 98 MET A C 1
ATOM 803 O O . MET A 1 98 ? 26.148 -2.677 -23.180 1.00 65.69 98 MET A O 1
ATOM 807 N N . SER A 1 99 ? 27.418 -4.188 -24.253 1.00 65.12 99 SER A N 1
ATOM 808 C CA . SER A 1 99 ? 26.331 -4.683 -25.098 1.00 65.12 99 SER A CA 1
ATOM 809 C C . SER A 1 99 ? 25.237 -5.358 -24.279 1.00 65.12 99 SER A C 1
ATOM 811 O O . SER A 1 99 ? 24.053 -5.123 -24.526 1.00 65.12 99 SER A O 1
ATOM 813 N N . GLN A 1 100 ? 25.622 -6.111 -23.250 1.00 71.94 100 GLN A N 1
ATOM 814 C CA . GLN A 1 100 ? 24.685 -6.764 -22.354 1.00 71.94 100 GLN A CA 1
ATOM 815 C C . GLN A 1 100 ? 23.916 -5.743 -21.505 1.00 71.94 100 GLN A C 1
ATOM 817 O O . GLN A 1 100 ? 22.691 -5.825 -21.422 1.00 71.94 100 GLN A O 1
ATOM 822 N N . GLU A 1 101 ? 24.593 -4.726 -20.962 1.00 69.25 101 GLU A N 1
ATOM 823 C CA . GLU A 1 101 ? 23.955 -3.628 -20.217 1.00 69.25 101 GLU A CA 1
ATOM 824 C C . GLU A 1 101 ? 22.931 -2.867 -21.074 1.00 69.25 101 GLU A C 1
ATOM 826 O O . GLU A 1 101 ? 21.825 -2.551 -20.626 1.00 69.25 101 GLU A O 1
ATOM 831 N N . VAL A 1 102 ? 23.275 -2.612 -22.337 1.00 66.88 102 VAL A N 1
ATOM 832 C CA . VAL A 1 102 ? 22.390 -2.004 -23.333 1.00 66.88 102 VAL A CA 1
ATOM 833 C C . VAL A 1 102 ? 21.162 -2.878 -23.605 1.00 66.88 102 VAL A C 1
ATOM 835 O O . VAL A 1 102 ? 20.034 -2.378 -23.584 1.00 66.88 102 VAL A O 1
ATOM 838 N N . ILE A 1 103 ? 21.356 -4.177 -23.848 1.00 69.06 103 ILE A N 1
ATOM 839 C CA . ILE A 1 103 ? 20.260 -5.126 -24.089 1.00 69.06 103 ILE A CA 1
ATOM 840 C C . ILE A 1 103 ? 19.325 -5.169 -22.879 1.00 69.06 103 ILE A C 1
ATOM 842 O O . ILE A 1 103 ? 18.102 -5.125 -23.040 1.00 69.06 103 ILE A O 1
ATOM 846 N N . ASP A 1 104 ? 19.881 -5.200 -21.671 1.00 69.62 104 ASP A N 1
ATOM 847 C CA . ASP A 1 104 ? 19.112 -5.223 -20.431 1.00 69.62 104 ASP A CA 1
ATOM 848 C C . ASP A 1 104 ? 18.329 -3.919 -20.221 1.00 69.62 104 ASP A C 1
ATOM 850 O O . ASP A 1 104 ? 17.166 -3.962 -19.814 1.00 69.62 104 ASP A O 1
ATOM 854 N N . MET A 1 105 ? 18.904 -2.765 -20.575 1.00 69.31 105 MET A N 1
ATOM 855 C CA . MET A 1 105 ? 18.203 -1.477 -20.560 1.00 69.31 105 MET A CA 1
ATOM 856 C C . MET A 1 105 ? 17.032 -1.453 -21.552 1.00 69.31 105 MET A C 1
ATOM 858 O O . MET A 1 105 ? 15.934 -1.018 -21.201 1.00 69.31 105 MET A O 1
ATOM 862 N N . LEU A 1 106 ? 17.232 -1.939 -22.781 1.00 68.00 106 LEU A N 1
ATOM 863 C CA . LEU A 1 106 ? 16.170 -1.998 -23.790 1.00 68.00 106 LEU A CA 1
ATOM 864 C C . LEU A 1 106 ? 15.038 -2.941 -23.367 1.00 68.00 106 LEU A C 1
ATOM 866 O O . LEU A 1 106 ? 13.864 -2.590 -23.505 1.00 68.00 106 LEU A O 1
ATOM 870 N N . ARG A 1 107 ? 15.377 -4.104 -22.797 1.00 71.25 107 ARG A N 1
ATOM 871 C CA . ARG A 1 107 ? 14.398 -5.035 -22.215 1.00 71.25 107 ARG A CA 1
ATOM 872 C C . ARG A 1 107 ? 13.610 -4.374 -21.091 1.00 71.25 107 ARG A C 1
ATOM 874 O O . ARG A 1 107 ? 12.383 -4.439 -21.096 1.00 71.25 107 ARG A O 1
ATOM 881 N N . LEU A 1 108 ? 14.289 -3.687 -20.171 1.00 72.31 108 LEU A N 1
ATOM 882 C CA . LEU A 1 108 ? 13.639 -2.982 -19.069 1.00 72.31 108 LEU A CA 1
ATOM 883 C C . LEU A 1 108 ? 12.685 -1.893 -19.575 1.00 72.31 108 LEU A C 1
ATOM 885 O O . LEU A 1 108 ? 11.556 -1.808 -19.103 1.00 72.31 108 LEU A O 1
ATOM 889 N N . ASN A 1 109 ? 13.098 -1.103 -20.568 1.00 72.81 109 ASN A N 1
ATOM 890 C CA . ASN A 1 109 ? 12.252 -0.070 -21.170 1.00 72.81 109 ASN A CA 1
ATOM 891 C C . ASN A 1 109 ? 11.013 -0.660 -21.854 1.00 72.81 109 ASN A C 1
ATOM 893 O O . ASN A 1 109 ? 9.920 -0.111 -21.718 1.00 72.81 109 ASN A O 1
ATOM 897 N N . SER A 1 110 ? 11.160 -1.790 -22.550 1.00 74.00 110 SER A N 1
ATOM 898 C CA . SER A 1 110 ? 10.035 -2.503 -23.163 1.00 74.00 110 SER A CA 1
ATOM 899 C C . SER A 1 110 ? 9.044 -3.020 -22.113 1.00 74.00 110 SER A C 1
ATOM 901 O O . SER A 1 110 ? 7.834 -2.828 -22.272 1.00 74.00 110 SER A O 1
ATOM 903 N N . ILE A 1 111 ? 9.544 -3.592 -21.010 1.00 76.44 111 ILE A N 1
ATOM 904 C CA . ILE A 1 111 ? 8.719 -4.017 -19.870 1.00 76.44 111 ILE A CA 1
ATOM 905 C C . ILE A 1 111 ? 7.987 -2.810 -19.281 1.00 76.44 111 ILE A C 1
ATOM 907 O O . ILE A 1 111 ? 6.768 -2.828 -19.173 1.00 76.44 111 ILE A O 1
ATOM 911 N N . VAL A 1 112 ? 8.698 -1.722 -18.971 1.00 77.44 112 VAL A N 1
ATOM 912 C CA . VAL A 1 112 ? 8.099 -0.506 -18.399 1.00 77.44 112 VAL A CA 1
ATOM 913 C C . VAL A 1 112 ? 7.014 0.073 -19.310 1.00 77.44 112 VAL A C 1
ATOM 915 O O . VAL A 1 112 ? 5.951 0.451 -18.820 1.00 77.44 112 VAL A O 1
ATOM 918 N N . ALA A 1 113 ? 7.243 0.130 -20.623 1.00 77.44 113 ALA A N 1
ATOM 919 C CA . ALA A 1 113 ? 6.260 0.640 -21.574 1.00 77.44 113 ALA A CA 1
ATOM 920 C C . ALA A 1 113 ? 4.997 -0.235 -21.631 1.00 77.44 113 ALA A C 1
ATOM 922 O O . ALA A 1 113 ? 3.884 0.287 -21.542 1.00 77.44 113 ALA A O 1
ATOM 923 N N . THR A 1 114 ? 5.170 -1.556 -21.718 1.00 78.75 114 THR A N 1
ATOM 924 C CA . THR A 1 114 ? 4.058 -2.520 -21.786 1.00 78.75 114 THR A CA 1
ATOM 925 C C . THR A 1 114 ? 3.246 -2.507 -20.492 1.00 78.75 114 THR A C 1
ATOM 927 O O . THR A 1 114 ? 2.032 -2.317 -20.510 1.00 78.75 114 THR A O 1
ATOM 930 N N . THR A 1 115 ? 3.926 -2.577 -19.349 1.00 83.69 115 THR A N 1
ATOM 931 C CA . THR A 1 115 ? 3.314 -2.504 -18.020 1.00 83.69 115 THR A CA 1
ATOM 932 C C . THR A 1 115 ? 2.576 -1.181 -17.801 1.00 83.69 115 THR A C 1
ATOM 934 O O . THR A 1 115 ? 1.477 -1.163 -17.247 1.00 83.69 115 THR A O 1
ATOM 937 N N . ARG A 1 116 ? 3.131 -0.048 -18.261 1.00 82.81 116 ARG A N 1
ATOM 938 C CA . ARG A 1 116 ? 2.459 1.262 -18.181 1.00 82.81 116 ARG A CA 1
ATOM 939 C C . ARG A 1 116 ? 1.145 1.263 -18.960 1.00 82.81 116 ARG A C 1
ATOM 941 O O . ARG A 1 116 ? 0.160 1.799 -18.456 1.00 82.81 116 ARG A O 1
ATOM 948 N N . TYR A 1 117 ? 1.124 0.670 -20.151 1.00 82.56 117 TYR A N 1
ATOM 949 C CA . TYR A 1 117 ? -0.088 0.557 -20.963 1.00 82.56 117 TYR A CA 1
ATOM 950 C C . TYR A 1 117 ? -1.167 -0.279 -20.262 1.00 82.56 117 TYR A C 1
ATOM 952 O O . TYR A 1 117 ? -2.328 0.122 -20.193 1.00 82.56 117 TYR A O 1
ATOM 960 N N . GLU A 1 118 ? -0.788 -1.410 -19.672 1.00 87.06 118 GLU A N 1
ATOM 961 C CA . GLU A 1 118 ? -1.725 -2.252 -18.927 1.00 87.06 118 GLU A CA 1
ATOM 962 C C . GLU A 1 118 ? -2.291 -1.541 -17.687 1.00 87.06 118 GLU A C 1
ATOM 964 O O . GLU A 1 118 ? -3.495 -1.609 -17.426 1.00 87.06 118 GLU A O 1
ATOM 969 N N . LEU A 1 119 ? -1.456 -0.788 -16.963 1.00 88.38 119 LEU A N 1
ATOM 970 C CA . LEU A 1 119 ? -1.880 0.016 -15.814 1.00 88.38 119 LEU A CA 1
ATOM 971 C C . LEU A 1 119 ? -2.877 1.115 -16.182 1.00 88.38 119 LEU A C 1
ATOM 973 O O . LEU A 1 119 ? -3.767 1.408 -15.392 1.00 88.38 119 LEU A O 1
ATOM 977 N N . GLN A 1 120 ? -2.768 1.717 -17.369 1.00 85.25 120 GLN A N 1
ATOM 978 C CA . GLN A 1 120 ? -3.693 2.767 -17.819 1.00 85.25 120 GLN A CA 1
ATOM 979 C C . GLN A 1 120 ? -5.137 2.275 -17.974 1.00 85.25 120 GLN A C 1
ATOM 981 O O . GLN A 1 120 ? -6.060 3.085 -17.973 1.00 85.25 120 GLN A O 1
ATOM 986 N N . ARG A 1 121 ? -5.350 0.957 -18.072 1.00 87.12 121 ARG A N 1
ATOM 987 C CA . ARG A 1 121 ? -6.686 0.346 -18.121 1.00 87.12 121 ARG A CA 1
ATOM 988 C C . ARG A 1 121 ? -7.329 0.195 -16.735 1.00 87.12 121 ARG A C 1
ATOM 990 O O . ARG A 1 121 ? -8.467 -0.258 -16.650 1.00 87.12 121 ARG A O 1
ATOM 997 N N . ARG A 1 122 ? -6.605 0.531 -15.661 1.00 89.62 122 ARG A N 1
ATOM 998 C CA . ARG A 1 122 ? -7.060 0.455 -14.262 1.00 89.62 122 ARG A CA 1
ATOM 999 C C . ARG A 1 122 ? -7.725 1.748 -13.813 1.00 89.62 122 ARG A C 1
ATOM 1001 O O . ARG A 1 122 ? -7.585 2.788 -14.460 1.00 89.62 122 ARG A O 1
ATOM 1008 N N . LYS A 1 123 ? -8.407 1.711 -12.661 1.00 87.88 123 LYS A N 1
ATOM 1009 C CA . LYS A 1 123 ? -8.906 2.946 -12.032 1.00 87.88 123 LYS A CA 1
ATOM 1010 C C . LYS A 1 123 ? -7.753 3.947 -11.840 1.00 87.88 123 LYS A C 1
ATOM 1012 O O . LYS A 1 123 ? -6.648 3.524 -11.480 1.00 87.88 123 LYS A O 1
ATOM 1017 N N . PRO A 1 124 ? -7.992 5.267 -12.001 1.00 85.25 124 PRO A N 1
ATOM 1018 C CA . PRO A 1 124 ? -6.931 6.278 -12.050 1.00 85.25 124 PRO A CA 1
ATOM 1019 C C . PRO A 1 124 ? -5.915 6.209 -10.903 1.00 85.25 124 PRO A C 1
ATOM 1021 O O . PRO A 1 124 ? -4.722 6.395 -11.124 1.00 85.25 124 PRO A O 1
ATOM 1024 N N . TYR A 1 125 ? -6.361 5.892 -9.685 1.00 83.31 125 TYR A N 1
ATOM 1025 C CA . TYR A 1 125 ? -5.481 5.808 -8.517 1.00 83.31 125 TYR A CA 1
ATOM 1026 C C . TYR A 1 125 ? -4.562 4.588 -8.531 1.00 83.31 125 TYR A C 1
ATOM 1028 O O . TYR A 1 125 ? -3.385 4.721 -8.204 1.00 83.31 125 TYR A O 1
ATOM 1036 N N . VAL A 1 126 ? -5.063 3.423 -8.947 1.00 86.56 126 VAL A N 1
ATOM 1037 C CA . VAL A 1 126 ? -4.244 2.209 -9.089 1.00 86.56 126 VAL A CA 1
ATOM 1038 C C . VAL A 1 126 ? -3.263 2.377 -10.241 1.00 86.56 126 VAL A C 1
ATOM 1040 O O . VAL A 1 126 ? -2.087 2.059 -10.089 1.00 86.56 126 VAL A O 1
ATOM 1043 N N . ALA A 1 127 ? -3.709 2.971 -11.351 1.00 88.12 127 ALA A N 1
ATOM 1044 C CA . ALA A 1 127 ? -2.844 3.306 -12.476 1.00 88.12 127 ALA A CA 1
ATOM 1045 C C . ALA A 1 127 ? -1.707 4.252 -12.052 1.00 88.12 127 ALA A C 1
ATOM 1047 O O . ALA A 1 127 ? -0.533 3.982 -12.310 1.00 88.12 127 ALA A O 1
ATOM 1048 N N . GLN A 1 128 ? -2.034 5.348 -11.357 1.00 88.00 128 GLN A N 1
ATOM 1049 C CA . GLN A 1 128 ? -1.047 6.337 -10.927 1.00 88.00 128 GLN A CA 1
ATOM 1050 C C . GLN A 1 128 ? -0.073 5.766 -9.888 1.00 88.00 128 GLN A C 1
ATOM 1052 O O . GLN A 1 128 ? 1.130 6.014 -9.993 1.00 88.00 128 GLN A O 1
ATOM 1057 N N . ALA A 1 129 ? -0.570 4.988 -8.921 1.00 87.31 129 ALA A N 1
ATOM 1058 C CA . ALA A 1 129 ? 0.261 4.298 -7.935 1.00 87.31 129 ALA A CA 1
ATOM 1059 C C . ALA A 1 129 ? 1.211 3.323 -8.629 1.00 87.31 129 ALA A C 1
ATOM 1061 O O . ALA A 1 129 ? 2.426 3.420 -8.457 1.00 87.31 129 ALA A O 1
ATOM 1062 N N . GLY A 1 130 ? 0.667 2.486 -9.515 1.00 89.62 130 GLY A N 1
ATOM 1063 C CA . GLY A 1 130 ? 1.423 1.515 -10.290 1.00 89.62 130 GLY A CA 1
ATOM 1064 C C . GLY A 1 130 ? 2.534 2.168 -11.102 1.00 89.62 130 GLY A C 1
ATOM 1065 O O . GLY A 1 130 ? 3.672 1.725 -11.025 1.00 89.62 130 GLY A O 1
ATOM 1066 N N . VAL A 1 131 ? 2.264 3.274 -11.805 1.00 88.00 131 VAL A N 1
ATOM 1067 C CA . VAL A 1 131 ? 3.291 3.980 -12.592 1.00 88.00 131 VAL A CA 1
ATOM 1068 C C . VAL A 1 131 ? 4.394 4.557 -11.697 1.00 88.00 131 VAL A C 1
ATOM 1070 O O . VAL A 1 131 ? 5.574 4.458 -12.044 1.00 88.00 131 VAL A O 1
ATOM 1073 N N . ARG A 1 132 ? 4.049 5.136 -10.537 1.00 89.38 132 ARG A N 1
ATOM 1074 C CA . ARG A 1 132 ? 5.048 5.659 -9.584 1.00 89.38 132 ARG A CA 1
ATOM 1075 C C . ARG A 1 132 ? 5.912 4.541 -9.003 1.00 89.38 132 ARG A C 1
ATOM 1077 O O . ARG A 1 132 ? 7.122 4.720 -8.869 1.00 89.38 132 ARG A O 1
ATOM 1084 N N . THR A 1 133 ? 5.315 3.393 -8.694 1.00 88.81 133 THR A N 1
ATOM 1085 C CA . THR A 1 133 ? 6.034 2.224 -8.182 1.00 88.81 133 THR A CA 1
ATOM 1086 C C . THR A 1 133 ? 6.901 1.570 -9.264 1.00 88.81 133 THR A C 1
ATOM 1088 O O . THR A 1 133 ? 8.074 1.294 -9.015 1.00 88.81 133 THR A O 1
ATOM 1091 N N . LEU A 1 134 ? 6.377 1.405 -10.481 1.00 87.88 134 LEU A N 1
ATOM 1092 C CA . LEU A 1 134 ? 7.069 0.842 -11.645 1.00 87.88 134 LEU A CA 1
ATOM 1093 C C . LEU A 1 134 ? 8.371 1.588 -11.953 1.00 87.88 134 LEU A C 1
ATOM 1095 O O . LEU A 1 134 ? 9.404 0.957 -12.156 1.00 87.88 134 LEU A O 1
ATOM 1099 N N . ARG A 1 135 ? 8.356 2.928 -11.912 1.00 83.75 135 ARG A N 1
ATOM 1100 C CA . ARG A 1 135 ? 9.557 3.760 -12.129 1.00 83.75 135 ARG A CA 1
ATOM 1101 C C . ARG A 1 135 ? 10.691 3.459 -11.140 1.00 83.75 135 ARG A C 1
ATOM 1103 O O . ARG A 1 135 ? 11.843 3.735 -11.451 1.00 83.75 135 ARG A O 1
ATOM 1110 N N . LYS A 1 136 ? 10.374 2.919 -9.959 1.00 85.12 136 LYS A N 1
ATOM 1111 C CA . LYS A 1 136 ? 11.342 2.629 -8.890 1.00 85.12 136 LYS A CA 1
ATOM 1112 C C . LYS A 1 136 ? 11.726 1.148 -8.810 1.00 85.12 136 LYS A C 1
ATOM 1114 O O . LYS A 1 136 ? 12.866 0.850 -8.475 1.00 85.12 136 LYS A O 1
ATOM 1119 N N . TYR A 1 137 ? 10.802 0.235 -9.126 1.00 84.94 137 TYR A N 1
ATOM 1120 C CA . TYR A 1 137 ? 10.959 -1.214 -8.915 1.00 84.94 137 TYR A CA 1
ATOM 1121 C C . TYR A 1 137 ? 10.553 -2.053 -10.131 1.00 84.94 137 TYR A C 1
ATOM 1123 O O . TYR A 1 137 ? 9.945 -3.108 -9.993 1.00 84.94 137 TYR A O 1
ATOM 1131 N N . ALA A 1 138 ? 10.913 -1.616 -11.339 1.00 81.94 138 ALA A N 1
ATOM 1132 C CA . ALA A 1 138 ? 10.488 -2.274 -12.575 1.00 81.94 138 ALA A CA 1
ATOM 1133 C C . ALA A 1 138 ? 10.817 -3.774 -12.672 1.00 81.94 138 ALA A C 1
ATOM 1135 O O . ALA A 1 138 ? 10.067 -4.509 -13.302 1.00 81.94 138 ALA A O 1
ATOM 1136 N N . LYS A 1 139 ? 11.897 -4.245 -12.034 1.00 80.88 139 LYS A N 1
ATOM 1137 C CA . LYS A 1 139 ? 12.296 -5.663 -12.077 1.00 80.88 139 LYS A CA 1
ATOM 1138 C C . LYS A 1 139 ? 11.391 -6.594 -11.264 1.00 80.88 139 LYS A C 1
ATOM 1140 O O . LYS A 1 139 ? 11.291 -7.759 -11.622 1.00 80.88 139 LYS A O 1
ATOM 1145 N N . SER A 1 140 ? 10.772 -6.111 -10.185 1.00 85.94 140 SER A N 1
ATOM 1146 C CA . SER A 1 140 ? 9.901 -6.919 -9.314 1.00 85.94 140 SER A CA 1
ATOM 1147 C C . SER A 1 140 ? 8.427 -6.539 -9.428 1.00 85.94 140 SER A C 1
ATOM 1149 O O . SER A 1 140 ? 7.611 -6.970 -8.618 1.00 85.94 140 SER A O 1
ATOM 1151 N N . PHE A 1 141 ? 8.090 -5.719 -10.423 1.00 92.81 141 PHE A N 1
ATOM 1152 C CA . PHE A 1 141 ? 6.746 -5.230 -10.684 1.00 92.81 141 PHE A CA 1
ATOM 1153 C C . PHE A 1 141 ? 6.044 -6.106 -11.720 1.00 92.81 141 PHE A C 1
ATOM 1155 O O . PHE A 1 141 ? 6.602 -6.381 -12.781 1.00 92.81 141 PHE A O 1
ATOM 1162 N N . TYR A 1 142 ? 4.781 -6.438 -11.474 1.00 91.94 142 TYR A N 1
ATOM 1163 C CA . TYR A 1 142 ? 3.913 -7.057 -12.472 1.00 91.94 142 TYR A CA 1
ATOM 1164 C C . TYR A 1 142 ? 2.460 -6.607 -12.318 1.00 91.94 142 TYR A C 1
ATOM 1166 O O . TYR A 1 142 ? 2.012 -6.199 -11.246 1.00 91.94 142 TYR A O 1
ATOM 1174 N N . VAL A 1 143 ? 1.712 -6.666 -13.417 1.00 91.12 143 VAL A N 1
ATOM 1175 C CA . VAL A 1 143 ? 0.280 -6.348 -13.443 1.00 91.12 143 VAL A CA 1
ATOM 1176 C C . VAL A 1 143 ? -0.510 -7.602 -13.089 1.00 91.12 143 VAL A C 1
ATOM 1178 O O . VAL A 1 143 ? -0.249 -8.683 -13.612 1.00 91.12 143 VAL A O 1
ATOM 1181 N N . THR A 1 144 ? -1.489 -7.465 -12.200 1.00 93.12 144 THR A N 1
ATOM 1182 C CA . THR A 1 144 ? -2.429 -8.539 -11.853 1.00 93.12 144 THR A CA 1
ATOM 1183 C C . THR A 1 144 ? -3.758 -8.306 -12.573 1.00 93.12 144 THR A C 1
ATOM 1185 O O . THR A 1 144 ? -4.005 -7.198 -13.060 1.00 93.12 144 THR A O 1
ATOM 1188 N N . PRO A 1 145 ? -4.671 -9.296 -12.644 1.00 92.62 145 PRO A N 1
ATOM 1189 C CA . PRO A 1 145 ? -5.988 -9.105 -13.255 1.00 92.62 145 PRO A CA 1
ATOM 1190 C C . PRO A 1 145 ? -6.809 -7.961 -12.648 1.00 92.62 145 PRO A C 1
ATOM 1192 O O . PRO A 1 145 ? -7.642 -7.391 -13.351 1.00 92.62 145 PRO A O 1
ATOM 1195 N N . THR A 1 146 ? -6.545 -7.590 -11.395 1.00 91.62 146 THR A N 1
ATOM 1196 C CA . THR A 1 146 ? -7.304 -6.600 -10.618 1.00 91.62 146 THR A CA 1
ATOM 1197 C C . THR A 1 146 ? -6.469 -5.378 -10.212 1.00 91.62 146 THR A C 1
ATOM 1199 O O . THR A 1 146 ? -6.931 -4.556 -9.425 1.00 91.62 146 THR A O 1
ATOM 1202 N N . GLY A 1 147 ? -5.232 -5.242 -10.698 1.00 94.00 147 GLY A N 1
ATOM 1203 C CA . GLY A 1 147 ? -4.340 -4.162 -10.284 1.00 94.00 147 GLY A CA 1
ATOM 1204 C C . GLY A 1 147 ? -2.879 -4.449 -10.595 1.00 94.00 147 GLY A C 1
ATOM 1205 O O . GLY A 1 147 ? -2.538 -4.750 -11.739 1.00 94.00 147 GLY A O 1
ATOM 1206 N N . TYR A 1 148 ? -2.007 -4.324 -9.599 1.00 94.88 148 TYR A N 1
ATOM 1207 C CA . TYR A 1 148 ? -0.588 -4.647 -9.726 1.00 94.88 148 TYR A CA 1
ATOM 1208 C C . TYR A 1 148 ? -0.013 -5.192 -8.427 1.00 94.88 148 TYR A C 1
ATOM 1210 O O . TYR A 1 148 ? -0.559 -4.963 -7.349 1.00 94.88 148 TYR A O 1
ATOM 1218 N N . ALA A 1 149 ? 1.128 -5.862 -8.532 1.00 95.50 149 ALA A N 1
ATOM 1219 C CA . ALA A 1 149 ? 1.889 -6.304 -7.385 1.00 95.50 149 ALA A CA 1
ATOM 1220 C C . ALA A 1 149 ? 3.385 -6.052 -7.566 1.00 95.50 149 ALA A C 1
ATOM 1222 O O . ALA A 1 149 ? 3.897 -5.909 -8.679 1.00 95.50 149 ALA A O 1
ATOM 1223 N N . VAL A 1 150 ? 4.067 -5.960 -6.429 1.00 94.44 150 VAL A N 1
ATOM 1224 C CA . VAL A 1 150 ? 5.515 -5.829 -6.342 1.00 94.44 150 VAL A CA 1
ATOM 1225 C C . VAL A 1 150 ? 6.049 -6.802 -5.312 1.00 94.44 150 VAL A C 1
ATOM 1227 O O . VAL A 1 150 ? 5.578 -6.824 -4.173 1.00 94.44 150 VAL A O 1
ATOM 1230 N N . GLU A 1 151 ? 7.052 -7.568 -5.720 1.00 93.00 151 GLU A N 1
ATOM 1231 C CA . GLU A 1 151 ? 7.764 -8.520 -4.871 1.00 93.00 151 GLU A CA 1
ATOM 1232 C C . GLU A 1 151 ? 9.040 -7.923 -4.266 1.00 93.00 151 GLU A C 1
ATOM 1234 O O . GLU A 1 151 ? 9.646 -6.978 -4.794 1.00 93.00 151 GLU A O 1
ATOM 1239 N N . GLY A 1 152 ? 9.444 -8.508 -3.141 1.00 89.56 152 GLY A N 1
ATOM 1240 C CA . GLY A 1 152 ? 10.575 -8.106 -2.323 1.00 89.56 152 GLY A CA 1
ATOM 1241 C C . GLY A 1 152 ? 10.226 -6.993 -1.338 1.00 89.56 152 GLY A C 1
ATOM 1242 O O . GLY A 1 152 ? 9.545 -6.024 -1.671 1.00 89.56 152 GLY A O 1
ATOM 1243 N N . GLU A 1 153 ? 10.769 -7.087 -0.125 1.00 86.31 153 GLU A N 1
ATOM 1244 C CA . GLU A 1 153 ? 10.459 -6.191 0.996 1.00 86.31 153 GLU A CA 1
ATOM 1245 C C . GLU A 1 153 ? 10.572 -4.706 0.653 1.00 86.31 153 GLU A C 1
ATOM 1247 O O . GLU A 1 153 ? 9.657 -3.922 0.905 1.00 86.31 153 GLU A O 1
ATOM 1252 N N . GLN A 1 154 ? 11.680 -4.310 0.032 1.00 85.88 154 GLN A N 1
ATOM 1253 C CA . GLN A 1 154 ? 11.917 -2.915 -0.316 1.00 85.88 154 GLN A CA 1
ATOM 1254 C C . GLN A 1 154 ? 10.939 -2.413 -1.398 1.00 85.88 154 GLN A C 1
ATOM 1256 O O . GLN A 1 154 ? 10.496 -1.259 -1.354 1.00 85.88 154 GLN A O 1
ATOM 1261 N N . GLY A 1 155 ? 10.579 -3.281 -2.349 1.00 87.69 155 GLY A N 1
ATOM 1262 C CA . GLY A 1 155 ? 9.576 -2.992 -3.372 1.00 87.69 155 GLY A CA 1
ATOM 1263 C C . GLY A 1 155 ? 8.177 -2.878 -2.768 1.00 87.69 155 GLY A C 1
ATOM 1264 O O . GLY A 1 155 ? 7.475 -1.901 -3.029 1.00 87.69 155 GLY A O 1
ATOM 1265 N N . ALA A 1 156 ? 7.817 -3.806 -1.881 1.00 89.31 156 ALA A N 1
ATOM 1266 C CA . ALA A 1 156 ? 6.550 -3.821 -1.160 1.00 89.31 156 ALA A CA 1
ATOM 1267 C C . ALA A 1 156 ? 6.367 -2.579 -0.270 1.00 89.31 156 ALA A C 1
ATOM 1269 O O . ALA A 1 156 ? 5.325 -1.919 -0.331 1.00 89.31 156 ALA A O 1
ATOM 1270 N N . LEU A 1 157 ? 7.396 -2.202 0.499 1.00 85.88 157 LEU A N 1
ATOM 1271 C CA . LEU A 1 157 ? 7.400 -0.977 1.307 1.00 85.88 157 LEU A CA 1
ATOM 1272 C C . LEU A 1 157 ? 7.244 0.271 0.438 1.00 85.88 157 LEU A C 1
ATOM 1274 O O . LEU A 1 157 ? 6.456 1.157 0.765 1.00 85.88 157 LEU A O 1
ATOM 1278 N N . THR A 1 158 ? 7.947 0.344 -0.692 1.00 86.19 158 THR A N 1
ATOM 1279 C CA . THR A 1 158 ? 7.839 1.518 -1.565 1.00 86.19 158 THR A CA 1
ATOM 1280 C C . THR A 1 158 ? 6.481 1.597 -2.256 1.00 86.19 158 THR A C 1
ATOM 1282 O O . THR A 1 158 ? 5.920 2.687 -2.368 1.00 86.19 158 THR A O 1
ATOM 1285 N N . ALA A 1 159 ? 5.923 0.463 -2.687 1.00 90.19 159 ALA A N 1
ATOM 1286 C CA . ALA A 1 159 ? 4.565 0.398 -3.216 1.00 90.19 159 ALA A CA 1
ATOM 1287 C C . ALA A 1 159 ? 3.556 0.941 -2.191 1.00 90.19 159 ALA A C 1
ATOM 1289 O O . ALA A 1 159 ? 2.711 1.766 -2.539 1.00 90.19 159 ALA A O 1
ATOM 1290 N N . TYR A 1 160 ? 3.711 0.566 -0.914 1.00 89.00 160 TYR A N 1
ATOM 1291 C CA . TYR A 1 160 ? 2.890 1.110 0.163 1.00 89.00 160 TYR A CA 1
ATOM 1292 C C . TYR A 1 160 ? 3.036 2.625 0.313 1.00 89.00 160 TYR A C 1
ATOM 1294 O O . TYR A 1 160 ? 2.046 3.356 0.381 1.00 89.00 160 TYR A O 1
ATOM 1302 N N . GLU A 1 161 ? 4.273 3.113 0.385 1.00 88.88 161 GLU A N 1
ATOM 1303 C CA . GLU A 1 161 ? 4.530 4.539 0.557 1.00 88.88 161 GLU A CA 1
ATOM 1304 C C . GLU A 1 161 ? 3.921 5.368 -0.575 1.00 88.88 161 GLU A C 1
ATOM 1306 O O . GLU A 1 161 ? 3.294 6.395 -0.313 1.00 88.88 161 GLU A O 1
ATOM 1311 N N . GLU A 1 162 ? 4.074 4.928 -1.827 1.00 89.75 162 GLU A N 1
ATOM 1312 C CA . GLU A 1 162 ? 3.471 5.603 -2.980 1.00 89.75 162 GLU A CA 1
ATOM 1313 C C . GLU A 1 162 ? 1.947 5.608 -2.904 1.00 89.75 162 GLU A C 1
ATOM 1315 O O . GLU A 1 162 ? 1.316 6.629 -3.191 1.00 89.75 162 GLU A O 1
ATOM 1320 N N . PHE A 1 163 ? 1.351 4.506 -2.450 1.00 91.69 163 PHE A N 1
ATOM 1321 C CA . PHE A 1 163 ? -0.089 4.438 -2.271 1.00 91.69 163 PHE A CA 1
ATOM 1322 C C . PHE A 1 163 ? -0.572 5.426 -1.200 1.00 91.69 163 PHE A C 1
ATOM 1324 O O . PHE A 1 163 ? -1.479 6.216 -1.459 1.00 91.69 163 PHE A O 1
ATOM 1331 N N . TRP A 1 164 ? 0.089 5.500 -0.040 1.00 92.50 164 TRP A N 1
ATOM 1332 C CA . TRP A 1 164 ? -0.225 6.509 0.981 1.00 92.50 164 TRP A CA 1
ATOM 1333 C C . TRP A 1 164 ? -0.024 7.948 0.499 1.00 92.50 164 TRP A C 1
ATOM 1335 O O . TRP A 1 164 ? -0.848 8.808 0.817 1.00 92.50 164 TRP A O 1
ATOM 1345 N N . ARG A 1 165 ? 1.034 8.232 -0.276 1.00 93.19 165 ARG A N 1
ATOM 1346 C CA . ARG A 1 165 ? 1.253 9.562 -0.877 1.00 93.19 165 ARG A CA 1
ATOM 1347 C C . ARG A 1 165 ? 0.062 9.968 -1.744 1.00 93.19 165 ARG A C 1
ATOM 1349 O O . ARG A 1 165 ? -0.429 11.088 -1.620 1.00 93.19 165 ARG A O 1
ATOM 1356 N N . LEU A 1 166 ? -0.455 9.048 -2.554 1.00 91.50 166 LEU A N 1
ATOM 1357 C CA . LEU A 1 166 ? -1.626 9.296 -3.395 1.00 91.50 166 LEU A CA 1
ATOM 1358 C C . LEU A 1 166 ? -2.913 9.488 -2.593 1.00 91.50 166 LEU A C 1
ATOM 1360 O O . LEU A 1 166 ? -3.705 10.375 -2.914 1.00 91.50 166 LEU A O 1
ATOM 1364 N N . LEU A 1 167 ? -3.110 8.714 -1.525 1.00 92.19 167 LEU A N 1
ATOM 1365 C CA . LEU A 1 167 ? -4.248 8.898 -0.622 1.00 92.19 167 LEU A CA 1
ATOM 1366 C C . LEU A 1 167 ? -4.207 10.264 0.069 1.00 92.19 167 LEU A C 1
ATOM 1368 O O . LEU A 1 167 ? -5.233 10.934 0.166 1.00 92.19 167 LEU A O 1
ATOM 1372 N N . LEU A 1 168 ? -3.024 10.711 0.495 1.00 94.12 168 LEU A N 1
ATOM 1373 C CA . LEU A 1 168 ? -2.811 12.046 1.050 1.00 94.12 168 LEU A CA 1
ATOM 1374 C C . LEU A 1 168 ? -3.099 13.146 0.021 1.00 94.12 168 LEU A C 1
ATOM 1376 O O . LEU A 1 168 ? -3.824 14.093 0.326 1.00 94.12 168 LEU A O 1
ATOM 1380 N N . GLU A 1 169 ? -2.565 13.030 -1.196 1.00 92.69 169 GLU A N 1
ATOM 1381 C CA . GLU A 1 169 ? -2.849 13.967 -2.291 1.00 92.69 169 GLU A CA 1
ATOM 1382 C C . GLU A 1 169 ? -4.353 14.053 -2.576 1.00 92.69 169 GLU A C 1
ATOM 1384 O O . GLU A 1 169 ? -4.895 15.150 -2.722 1.00 92.69 169 GLU A O 1
ATOM 1389 N N . LYS A 1 170 ? -5.045 12.908 -2.599 1.00 88.94 170 LYS A N 1
ATOM 1390 C CA . LYS A 1 170 ? -6.495 12.847 -2.786 1.00 88.94 170 LYS A CA 1
ATOM 1391 C C . LYS A 1 170 ? -7.240 13.520 -1.640 1.00 88.94 170 LYS A C 1
ATOM 1393 O O . LYS A 1 170 ? -8.063 14.392 -1.895 1.00 88.94 170 LYS A O 1
ATOM 1398 N N . GLN A 1 171 ? -6.931 13.172 -0.394 1.00 91.38 171 GLN A N 1
ATOM 1399 C CA . GLN A 1 171 ? -7.584 13.772 0.768 1.00 91.38 171 GLN A CA 1
ATOM 1400 C C . GLN A 1 171 ? -7.387 15.294 0.806 1.00 91.38 171 GLN A C 1
ATOM 1402 O O . GLN A 1 171 ? -8.323 16.025 1.113 1.00 91.38 171 GLN A O 1
ATOM 1407 N N . ARG A 1 172 ? -6.203 15.795 0.427 1.00 91.88 172 ARG A N 1
ATOM 1408 C CA . ARG A 1 172 ? -5.950 17.241 0.305 1.00 91.88 172 ARG A CA 1
ATOM 1409 C C . ARG A 1 172 ? -6.839 17.910 -0.743 1.00 91.88 172 ARG A C 1
ATOM 1411 O O . ARG A 1 172 ? -7.287 19.026 -0.506 1.00 91.88 172 ARG A O 1
ATOM 1418 N N . LYS A 1 173 ? -7.104 17.242 -1.871 1.00 89.19 173 LYS A N 1
ATOM 1419 C CA . LYS A 1 173 ? -8.020 17.743 -2.912 1.00 89.19 173 LYS A CA 1
ATOM 1420 C C . LYS A 1 173 ? -9.477 17.754 -2.446 1.00 89.19 173 LYS A C 1
ATOM 1422 O O . LYS A 1 173 ? -10.189 18.702 -2.751 1.00 89.19 173 LYS A O 1
ATOM 1427 N N . LEU A 1 174 ? -9.904 16.730 -1.705 1.00 85.75 174 LEU A N 1
ATOM 1428 C CA . LEU A 1 174 ? -11.258 16.655 -1.138 1.00 85.75 174 LEU A CA 1
ATOM 1429 C C . LEU A 1 174 ? -11.478 17.676 -0.004 1.00 85.75 174 LEU A C 1
ATOM 1431 O O . LEU A 1 174 ? -12.594 18.151 0.217 1.00 85.75 174 LEU A O 1
ATOM 1435 N N . GLY A 1 175 ? -10.404 18.033 0.704 1.00 81.62 175 GLY A N 1
ATOM 1436 C CA . GLY A 1 175 ? -10.413 19.014 1.782 1.00 81.62 175 GLY A CA 1
ATOM 1437 C C . GLY A 1 175 ? -11.104 18.524 3.060 1.00 81.62 175 GLY A C 1
ATOM 1438 O O . GLY A 1 175 ? -11.379 17.341 3.256 1.00 81.62 175 GLY A O 1
ATOM 1439 N N . PHE A 1 176 ? -11.383 19.464 3.965 1.00 76.12 176 PHE A N 1
ATOM 1440 C CA . PHE A 1 176 ? -12.047 19.207 5.245 1.00 76.12 176 PHE A CA 1
ATOM 1441 C C . PHE A 1 176 ? -13.567 19.368 5.138 1.00 76.12 176 PHE A C 1
ATOM 1443 O O . PHE A 1 176 ? -14.162 20.221 5.792 1.00 76.12 176 PHE A O 1
ATOM 1450 N N . SER A 1 177 ? -14.216 18.550 4.319 1.00 71.06 177 SER A N 1
ATOM 1451 C CA . SER A 1 177 ? -15.677 18.453 4.312 1.00 71.06 177 SER A CA 1
ATOM 1452 C C . SER A 1 177 ? -16.107 17.118 4.919 1.00 71.06 177 SER A C 1
ATOM 1454 O O . SER A 1 177 ? -15.446 16.098 4.734 1.00 71.06 177 SER A O 1
ATOM 1456 N N . ASP A 1 178 ? -17.188 17.114 5.706 1.00 64.62 178 ASP A N 1
ATOM 1457 C CA . ASP A 1 178 ? -17.669 15.893 6.374 1.00 64.62 178 ASP A CA 1
ATOM 1458 C C . ASP A 1 178 ? -18.153 14.825 5.373 1.00 64.62 178 ASP A C 1
ATOM 1460 O O . ASP A 1 178 ? -18.177 13.650 5.724 1.00 64.62 178 ASP A O 1
ATOM 1464 N N . HIS A 1 179 ? -18.477 15.216 4.136 1.00 68.06 179 HIS A N 1
ATOM 1465 C CA . HIS A 1 179 ? -19.001 14.329 3.094 1.00 68.06 179 HIS A CA 1
ATOM 1466 C C . HIS A 1 179 ? -17.935 13.760 2.148 1.00 68.06 179 HIS A C 1
ATOM 1468 O O . HIS A 1 179 ? -18.252 12.866 1.377 1.00 68.06 179 HIS A O 1
ATOM 1474 N N . HIS A 1 180 ? -16.683 14.228 2.207 1.00 73.56 180 HIS A N 1
ATOM 1475 C CA . HIS A 1 180 ? -15.624 13.803 1.280 1.00 73.56 180 HIS A CA 1
ATOM 1476 C C . HIS A 1 180 ? -14.361 13.346 2.022 1.00 73.56 180 HIS A C 1
ATOM 1478 O O . HIS A 1 180 ? -13.246 13.787 1.740 1.00 73.56 180 HIS A O 1
ATOM 1484 N N . ARG A 1 181 ? -14.525 12.478 3.026 1.00 86.06 181 ARG A N 1
ATOM 1485 C CA . ARG A 1 181 ? -13.391 11.900 3.759 1.00 86.06 181 ARG A CA 1
ATOM 1486 C C . ARG A 1 181 ? -13.046 10.523 3.232 1.00 86.06 181 ARG A C 1
ATOM 1488 O O . ARG A 1 181 ? -13.907 9.662 3.100 1.00 86.06 181 ARG A O 1
ATOM 1495 N N . LEU A 1 182 ? -11.755 10.296 3.038 1.00 90.81 182 LEU A N 1
ATOM 1496 C CA . LEU A 1 182 ? -11.224 8.960 2.843 1.00 90.81 182 LEU A CA 1
ATOM 1497 C C . LEU A 1 182 ? -11.097 8.263 4.194 1.00 90.81 182 LEU A C 1
ATOM 1499 O O . LEU A 1 182 ? -10.504 8.794 5.141 1.00 90.81 182 LEU A O 1
ATOM 1503 N N . ILE A 1 183 ? -11.634 7.050 4.261 1.00 92.25 183 ILE A N 1
ATOM 1504 C CA . ILE A 1 183 ? -11.526 6.172 5.419 1.00 92.25 183 ILE A CA 1
ATOM 1505 C C . ILE A 1 183 ? -10.576 5.035 5.061 1.00 92.25 183 ILE A C 1
ATOM 1507 O O . ILE A 1 183 ? -10.884 4.187 4.226 1.00 92.25 183 ILE A O 1
ATOM 1511 N N . ALA A 1 184 ? -9.422 5.030 5.716 1.00 94.38 184 ALA A N 1
ATOM 1512 C CA . ALA A 1 184 ? -8.409 3.996 5.639 1.00 94.38 184 ALA A CA 1
ATOM 1513 C C . ALA A 1 184 ? -8.613 2.971 6.758 1.00 94.38 184 ALA A C 1
ATOM 1515 O O . ALA A 1 184 ? -8.424 3.275 7.935 1.00 94.38 184 ALA A O 1
ATOM 1516 N N . ARG A 1 185 ? -9.002 1.754 6.387 1.00 94.44 185 ARG A N 1
ATOM 1517 C CA . ARG A 1 185 ? -9.246 0.617 7.281 1.00 94.44 185 ARG A CA 1
ATOM 1518 C C . ARG A 1 185 ? -8.126 -0.391 7.097 1.00 94.44 185 ARG A C 1
ATOM 1520 O O . ARG A 1 185 ? -7.993 -0.949 6.017 1.00 94.44 185 ARG A O 1
ATOM 1527 N N . THR A 1 186 ? -7.292 -0.596 8.104 1.00 93.88 186 THR A N 1
ATOM 1528 C CA . THR A 1 186 ? -6.076 -1.404 7.966 1.00 93.88 186 THR A CA 1
ATOM 1529 C C . THR A 1 186 ? -5.961 -2.465 9.046 1.00 93.88 186 THR A C 1
ATOM 1531 O O . THR A 1 186 ? -6.288 -2.219 10.206 1.00 93.88 186 THR A O 1
ATOM 1534 N N . THR A 1 187 ? -5.490 -3.649 8.667 1.00 92.62 187 THR A N 1
ATOM 1535 C CA . THR A 1 187 ? -5.079 -4.696 9.606 1.00 92.62 187 THR A CA 1
ATOM 1536 C C . THR A 1 187 ? -3.564 -4.704 9.762 1.00 92.62 187 THR A C 1
ATOM 1538 O O . THR A 1 187 ? -2.836 -4.174 8.915 1.00 92.62 187 THR A O 1
ATOM 1541 N N . HIS A 1 188 ? -3.099 -5.257 10.878 1.00 89.06 188 HIS A N 1
ATOM 1542 C CA . HIS A 1 188 ? -1.688 -5.520 11.127 1.00 89.06 188 HIS A CA 1
ATOM 1543 C C . HIS A 1 188 ? -1.531 -6.782 11.983 1.00 89.06 188 HIS A C 1
ATOM 1545 O O . HIS A 1 188 ? -1.694 -6.718 13.200 1.00 89.06 188 HIS A O 1
ATOM 1551 N N . SER A 1 189 ? -1.224 -7.904 11.346 1.00 78.69 189 SER A N 1
ATOM 1552 C CA . SER A 1 189 ? -0.819 -9.181 11.940 1.00 78.69 189 SER A CA 1
ATOM 1553 C C . SER A 1 189 ? 0.691 -9.426 11.877 1.00 78.69 189 SER A C 1
ATOM 1555 O O . SER A 1 189 ? 1.194 -10.368 12.479 1.00 78.69 189 SER A O 1
ATOM 1557 N N . ASN A 1 190 ? 1.417 -8.599 11.126 1.00 76.69 190 ASN A N 1
ATOM 1558 C CA . ASN A 1 190 ? 2.865 -8.716 10.967 1.00 76.69 190 ASN A CA 1
ATOM 1559 C C . ASN A 1 190 ? 3.631 -8.222 12.200 1.00 76.69 190 ASN A C 1
ATOM 1561 O O . ASN A 1 190 ? 3.060 -7.615 13.106 1.00 76.69 190 ASN A O 1
ATOM 1565 N N . ASP A 1 191 ? 4.947 -8.424 12.226 1.00 77.31 191 ASP A N 1
ATOM 1566 C CA . ASP A 1 191 ? 5.776 -7.975 13.345 1.00 77.31 191 ASP A CA 1
ATOM 1567 C C . ASP A 1 191 ? 5.578 -6.468 13.637 1.00 77.31 191 ASP A C 1
ATOM 1569 O O . ASP A 1 191 ? 5.614 -5.604 12.751 1.00 77.31 191 ASP A O 1
ATOM 1573 N N . ILE A 1 192 ? 5.330 -6.150 14.910 1.00 82.56 192 ILE A N 1
ATOM 1574 C CA . ILE A 1 192 ? 5.148 -4.786 15.414 1.00 82.56 192 ILE A CA 1
ATOM 1575 C C . ILE A 1 192 ? 6.438 -3.959 15.317 1.00 82.56 192 ILE A C 1
ATOM 1577 O O . ILE A 1 192 ? 6.373 -2.725 15.328 1.00 82.56 192 ILE A O 1
ATOM 1581 N N . SER A 1 193 ? 7.597 -4.618 15.173 1.00 75.25 193 SER A N 1
ATOM 1582 C CA . SER A 1 193 ? 8.908 -3.998 14.945 1.00 75.25 193 SER A CA 1
ATOM 1583 C C . SER A 1 193 ? 8.906 -3.048 13.742 1.00 75.25 193 SER A C 1
ATOM 1585 O O . SER A 1 193 ? 9.566 -2.008 13.770 1.00 75.25 193 SER A O 1
ATOM 1587 N N . LEU A 1 194 ? 8.057 -3.310 12.736 1.00 71.06 194 LEU A N 1
ATOM 1588 C CA . LEU A 1 194 ? 7.824 -2.429 11.585 1.00 71.06 194 LEU A CA 1
ATOM 1589 C C . LEU A 1 194 ? 7.384 -1.009 11.971 1.00 71.06 194 LEU A C 1
ATOM 1591 O O . LEU A 1 194 ? 7.586 -0.075 11.199 1.00 71.06 194 LEU A O 1
ATOM 1595 N N . TRP A 1 195 ? 6.794 -0.834 13.152 1.00 74.25 195 TRP A N 1
ATOM 1596 C CA . TRP A 1 195 ? 6.339 0.455 13.678 1.00 74.25 195 TRP A CA 1
ATOM 1597 C C . TRP A 1 195 ? 7.190 0.960 14.849 1.00 74.25 195 TRP A C 1
ATOM 1599 O O . TRP A 1 195 ? 6.931 2.041 15.389 1.00 74.25 195 TRP A O 1
ATOM 1609 N N . SER A 1 196 ? 8.204 0.197 15.259 1.00 68.44 196 SER A N 1
ATOM 1610 C CA . SER A 1 196 ? 9.110 0.567 16.339 1.00 68.44 196 SER A CA 1
ATOM 1611 C C . SER A 1 196 ? 10.114 1.615 15.839 1.00 68.44 196 SER A C 1
ATOM 1613 O O . SER A 1 196 ? 10.798 1.453 14.829 1.00 68.44 196 SER A O 1
ATOM 1615 N N . LEU A 1 197 ? 10.210 2.737 16.562 1.00 56.91 197 LEU A N 1
ATOM 1616 C CA . LEU A 1 197 ? 11.041 3.898 16.197 1.00 56.91 197 LEU A CA 1
ATOM 1617 C C . LEU A 1 197 ? 12.549 3.603 16.152 1.00 56.91 197 LEU A C 1
ATOM 1619 O O . LEU A 1 197 ? 13.318 4.472 15.748 1.00 56.91 197 LEU A O 1
ATOM 1623 N N . ARG A 1 198 ? 12.982 2.434 16.630 1.00 57.00 198 ARG A N 1
ATOM 1624 C CA . ARG A 1 198 ? 14.401 2.097 16.775 1.00 57.00 198 ARG A CA 1
ATOM 1625 C C . ARG A 1 198 ? 14.955 1.267 15.624 1.00 57.00 198 ARG A C 1
ATOM 1627 O O . ARG A 1 198 ? 16.169 1.232 15.477 1.00 57.00 198 ARG A O 1
ATOM 1634 N N . GLU A 1 199 ? 14.103 0.613 14.838 1.00 55.19 199 GLU A N 1
ATOM 1635 C CA . GLU A 1 199 ? 14.554 -0.532 14.039 1.00 55.19 199 GLU A CA 1
ATOM 1636 C C . GLU A 1 199 ? 14.514 -0.303 12.523 1.00 55.19 199 GLU A C 1
ATOM 1638 O O . GLU A 1 199 ? 15.276 -0.961 11.818 1.00 55.19 199 GLU A O 1
ATOM 1643 N N . ARG A 1 200 ? 13.713 0.636 11.981 1.00 59.41 200 ARG A N 1
ATOM 1644 C CA . ARG A 1 200 ? 13.641 0.857 10.516 1.00 59.41 200 ARG A CA 1
ATOM 1645 C C . ARG A 1 200 ? 13.399 2.319 10.111 1.00 59.41 200 ARG A C 1
ATOM 1647 O O . ARG A 1 200 ? 12.358 2.892 10.420 1.00 59.41 200 ARG A O 1
ATOM 1654 N N . ASN A 1 201 ? 14.307 2.898 9.316 1.00 57.81 201 ASN A N 1
ATOM 1655 C CA . ASN A 1 201 ? 14.169 4.259 8.759 1.00 57.81 201 ASN A CA 1
ATOM 1656 C C . ASN A 1 201 ? 12.886 4.444 7.920 1.00 57.81 201 ASN A C 1
ATOM 1658 O O . ASN A 1 201 ? 12.264 5.503 7.969 1.00 57.81 201 ASN A O 1
ATOM 1662 N N . ASN A 1 202 ? 12.440 3.406 7.204 1.00 59.06 202 ASN A N 1
ATOM 1663 C CA . ASN A 1 202 ? 11.248 3.462 6.341 1.00 59.06 202 ASN A CA 1
ATOM 1664 C C . ASN A 1 202 ? 9.937 3.604 7.144 1.00 59.06 202 ASN A C 1
ATOM 1666 O O . ASN A 1 202 ? 8.970 4.208 6.675 1.00 59.06 202 ASN A O 1
ATOM 1670 N N . ALA A 1 203 ? 9.914 3.130 8.397 1.00 62.78 203 ALA A N 1
ATOM 1671 C CA . ALA A 1 203 ? 8.770 3.291 9.294 1.00 62.78 203 ALA A CA 1
ATOM 1672 C C . ALA A 1 203 ? 8.460 4.770 9.568 1.00 62.78 203 ALA A C 1
ATOM 1674 O O . ALA A 1 203 ? 7.298 5.145 9.728 1.00 62.78 203 ALA A O 1
ATOM 1675 N N . HIS A 1 204 ? 9.490 5.626 9.572 1.00 71.44 204 HIS A N 1
ATOM 1676 C CA . HIS A 1 204 ? 9.343 7.062 9.794 1.00 71.44 204 HIS A CA 1
ATOM 1677 C C . HIS A 1 204 ? 8.524 7.733 8.681 1.00 71.44 204 HIS A C 1
ATOM 1679 O O . HIS A 1 204 ? 7.645 8.548 8.965 1.00 71.44 204 HIS A O 1
ATOM 1685 N N . THR A 1 205 ? 8.765 7.364 7.421 1.00 83.06 205 THR A N 1
ATOM 1686 C CA . THR A 1 205 ? 8.056 7.923 6.262 1.00 83.06 205 THR A CA 1
ATOM 1687 C C . THR A 1 205 ? 6.584 7.512 6.254 1.00 83.06 205 THR A C 1
ATOM 1689 O O . THR A 1 205 ? 5.709 8.368 6.143 1.00 83.06 205 THR A O 1
ATOM 1692 N N . LEU A 1 206 ? 6.286 6.218 6.429 1.00 83.19 206 LEU A N 1
ATOM 1693 C CA . LEU A 1 206 ? 4.904 5.711 6.489 1.00 83.19 206 LEU A CA 1
ATOM 1694 C C . LEU A 1 206 ? 4.110 6.318 7.645 1.00 83.19 206 LEU A C 1
ATOM 1696 O O . LEU A 1 206 ? 2.922 6.622 7.507 1.00 83.19 206 LEU A O 1
ATOM 1700 N N . LYS A 1 207 ? 4.778 6.507 8.783 1.00 84.00 207 LYS A N 1
ATOM 1701 C CA . LYS A 1 207 ? 4.248 7.236 9.928 1.00 84.00 207 LYS A CA 1
ATOM 1702 C C . LYS A 1 207 ? 3.876 8.665 9.540 1.00 84.00 207 LYS A C 1
ATOM 1704 O O . LYS A 1 207 ? 2.728 9.056 9.723 1.00 84.00 207 LYS A O 1
ATOM 1709 N N . GLN A 1 208 ? 4.814 9.420 8.973 1.00 89.38 208 GLN A N 1
ATOM 1710 C CA . GLN A 1 208 ? 4.585 10.812 8.597 1.00 89.38 208 GLN A CA 1
ATOM 1711 C C . GLN A 1 208 ? 3.440 10.950 7.585 1.00 89.38 208 GLN A C 1
ATOM 1713 O O . GLN A 1 208 ? 2.591 11.824 7.738 1.00 89.38 208 GLN A O 1
ATOM 1718 N N . LEU A 1 209 ? 3.363 10.053 6.599 1.00 92.25 209 LEU A N 1
ATOM 1719 C CA . LEU A 1 209 ? 2.288 10.054 5.606 1.00 92.25 209 LEU A CA 1
ATOM 1720 C C . LEU A 1 209 ? 0.906 9.838 6.237 1.00 92.25 209 LEU A C 1
ATOM 1722 O O . LEU A 1 209 ? -0.035 10.545 5.884 1.00 92.25 209 LEU A O 1
ATOM 1726 N N . GLN A 1 210 ? 0.779 8.910 7.190 1.00 91.56 210 GLN A N 1
ATOM 1727 C CA . GLN A 1 210 ? -0.476 8.691 7.919 1.00 91.56 210 GLN A CA 1
ATOM 1728 C C . GLN A 1 210 ? -0.843 9.886 8.804 1.00 91.56 210 GLN A C 1
ATOM 1730 O O . GLN A 1 210 ? -2.003 10.299 8.824 1.00 91.56 210 GLN A O 1
ATOM 1735 N N . GLU A 1 211 ? 0.132 10.471 9.506 1.00 92.19 211 GLU A N 1
ATOM 1736 C CA . GLU A 1 211 ? -0.091 11.686 10.294 1.00 92.19 211 GLU A CA 1
ATOM 1737 C C . GLU A 1 211 ? -0.591 12.833 9.410 1.00 92.19 211 GLU A C 1
ATOM 1739 O O . GLU A 1 211 ? -1.567 13.503 9.745 1.00 92.19 211 GLU A O 1
ATOM 1744 N N . ASP A 1 212 ? 0.048 13.050 8.263 1.00 94.88 212 ASP A N 1
ATOM 1745 C CA . ASP A 1 212 ? -0.319 14.118 7.340 1.00 94.88 212 ASP A CA 1
ATOM 1746 C C . ASP A 1 212 ? -1.658 13.846 6.644 1.00 94.88 212 ASP A C 1
ATOM 1748 O O . ASP A 1 212 ? -2.410 14.784 6.381 1.00 94.88 212 ASP A O 1
ATOM 1752 N N . PHE A 1 213 ? -2.002 12.578 6.404 1.00 95.06 213 PHE A N 1
ATOM 1753 C CA . PHE A 1 213 ? -3.312 12.167 5.894 1.00 95.06 213 PHE A CA 1
ATOM 1754 C C . PHE A 1 213 ? -4.429 12.498 6.887 1.00 95.06 213 PHE A C 1
ATOM 1756 O O . PHE A 1 213 ? -5.442 13.091 6.509 1.00 95.06 213 PHE A O 1
ATOM 1763 N N . ILE A 1 214 ? -4.220 12.208 8.173 1.00 93.38 214 ILE A N 1
ATOM 1764 C CA . ILE A 1 214 ? -5.162 12.567 9.241 1.00 93.38 214 ILE A CA 1
ATOM 1765 C C . ILE A 1 214 ? -5.266 14.090 9.376 1.00 93.38 214 ILE A C 1
ATOM 1767 O O . ILE A 1 214 ? -6.370 14.636 9.446 1.00 93.38 214 ILE A O 1
ATOM 1771 N N . LYS A 1 215 ? -4.132 14.804 9.339 1.00 92.44 215 LYS A N 1
ATOM 1772 C CA . LYS A 1 215 ? -4.095 16.278 9.322 1.00 92.44 215 LYS A CA 1
ATOM 1773 C C . LYS A 1 215 ? -4.714 16.888 8.066 1.00 92.44 215 LYS A C 1
ATOM 1775 O O . LYS A 1 215 ? -4.976 18.081 8.077 1.00 92.44 215 LYS A O 1
ATOM 1780 N N . ALA A 1 216 ? -4.930 16.127 6.998 1.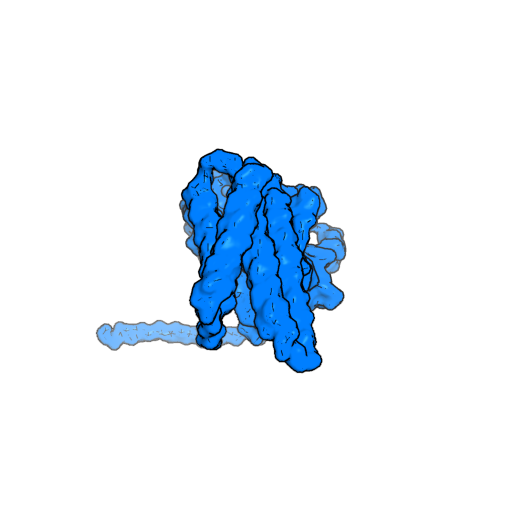00 92.12 216 ALA A N 1
ATOM 1781 C CA . ALA A 1 216 ? -5.674 16.572 5.821 1.00 92.12 216 ALA A CA 1
ATOM 1782 C C . ALA A 1 216 ? -7.186 16.277 5.927 1.00 92.12 216 ALA A C 1
ATOM 1784 O O . ALA A 1 216 ? -7.940 16.608 5.015 1.00 92.12 216 ALA A O 1
ATOM 1785 N N . GLY A 1 217 ? -7.635 15.662 7.027 1.00 90.81 217 GLY A N 1
ATOM 1786 C CA . GLY A 1 217 ? -9.038 15.332 7.287 1.00 90.81 217 GLY A CA 1
ATOM 1787 C C . GLY A 1 217 ? -9.406 13.866 7.056 1.00 90.81 217 GLY A C 1
ATOM 1788 O O . GLY A 1 217 ? -10.562 13.504 7.282 1.00 90.81 217 GLY A O 1
ATOM 1789 N N . GLY A 1 218 ? -8.446 13.031 6.650 1.00 92.31 218 GLY A N 1
ATOM 1790 C CA . GLY A 1 218 ? -8.638 11.595 6.481 1.00 92.31 218 GLY A CA 1
ATOM 1791 C C . GLY A 1 218 ? -8.863 10.873 7.811 1.00 92.31 218 GLY A C 1
ATOM 1792 O O . GLY A 1 218 ? -8.545 11.380 8.890 1.00 92.31 218 GLY A O 1
ATOM 1793 N N . ILE A 1 219 ? -9.433 9.672 7.746 1.00 92.56 219 ILE A N 1
ATOM 1794 C CA . ILE A 1 219 ? -9.675 8.822 8.917 1.00 92.56 219 ILE A CA 1
ATOM 1795 C C . ILE A 1 219 ? -8.870 7.542 8.759 1.00 92.56 219 ILE A C 1
ATOM 1797 O O . ILE A 1 219 ? -8.963 6.891 7.726 1.00 92.56 219 ILE A O 1
ATOM 1801 N N . VAL A 1 220 ? -8.117 7.161 9.789 1.00 93.88 220 VAL A N 1
ATOM 1802 C CA . VAL A 1 220 ? -7.394 5.886 9.820 1.00 93.88 220 VAL A CA 1
ATOM 1803 C C . VAL A 1 220 ? -7.920 5.053 10.979 1.00 93.88 220 VAL A C 1
ATOM 1805 O O . VAL A 1 220 ? -7.969 5.534 12.111 1.00 93.88 220 VAL A O 1
ATOM 1808 N N . ILE A 1 221 ? -8.304 3.815 10.685 1.00 93.50 221 ILE A N 1
ATOM 1809 C CA . ILE A 1 221 ? -8.710 2.797 11.651 1.00 93.50 221 ILE A CA 1
ATOM 1810 C C . ILE A 1 221 ? -7.774 1.607 11.460 1.00 93.50 221 ILE A C 1
ATOM 1812 O O . ILE A 1 221 ? -7.705 1.061 10.360 1.00 93.50 221 ILE A O 1
ATOM 1816 N N . ARG A 1 222 ? -7.056 1.209 12.510 1.00 93.25 222 ARG A N 1
ATOM 1817 C CA . ARG A 1 222 ? -6.100 0.101 12.489 1.00 93.25 222 ARG A CA 1
ATOM 1818 C C . ARG A 1 222 ? -6.472 -0.963 13.513 1.00 93.25 222 ARG A C 1
ATOM 1820 O O . ARG A 1 222 ? -6.626 -0.645 14.688 1.00 93.25 222 ARG A O 1
ATOM 1827 N N . ILE A 1 223 ? -6.549 -2.216 13.078 1.00 92.94 223 ILE A N 1
ATOM 1828 C CA . ILE A 1 223 ? -6.729 -3.378 13.952 1.00 92.94 223 ILE A CA 1
ATOM 1829 C C . ILE A 1 223 ? -5.420 -4.166 13.983 1.00 92.94 223 ILE A C 1
ATOM 1831 O O . ILE A 1 223 ? -4.989 -4.690 12.958 1.00 92.94 223 ILE A O 1
ATOM 1835 N N . PHE A 1 224 ? -4.790 -4.221 15.151 1.00 91.56 224 PHE A N 1
ATOM 1836 C CA . PHE A 1 224 ? -3.672 -5.116 15.424 1.00 91.56 224 PHE A CA 1
ATOM 1837 C C . PHE A 1 224 ? -4.196 -6.506 15.765 1.00 91.56 224 PHE A C 1
ATOM 1839 O O . PHE A 1 224 ? -5.161 -6.623 16.518 1.00 91.56 224 PHE A O 1
ATOM 1846 N N . ILE A 1 225 ? -3.561 -7.532 15.210 1.00 90.06 225 ILE A N 1
ATOM 1847 C CA . ILE A 1 225 ? -3.962 -8.925 15.376 1.00 90.06 225 ILE A CA 1
ATOM 1848 C C . ILE A 1 225 ? -2.743 -9.713 15.840 1.00 90.06 225 ILE A C 1
ATOM 1850 O O . ILE A 1 225 ? -1.685 -9.617 15.224 1.00 90.06 225 ILE A O 1
ATOM 1854 N N . HIS A 1 226 ? -2.863 -10.464 16.928 1.00 88.38 226 HIS A N 1
ATOM 1855 C CA . HIS A 1 226 ? -1.755 -11.257 17.461 1.00 88.38 226 HIS A CA 1
ATOM 1856 C C . HIS A 1 226 ? -2.281 -12.455 18.253 1.00 88.38 226 HIS A C 1
ATOM 1858 O O . HIS A 1 226 ? -3.404 -12.410 18.735 1.00 88.38 226 HIS A O 1
ATOM 1864 N N . SER A 1 227 ? -1.470 -13.496 18.439 1.00 87.88 227 SER A N 1
ATOM 1865 C CA . SER A 1 227 ? -1.859 -14.690 19.212 1.00 87.88 227 SER A CA 1
ATOM 1866 C C . SER A 1 227 ? -2.046 -14.437 20.700 1.00 87.88 227 SER A C 1
ATOM 1868 O O . SER A 1 227 ? -2.705 -15.204 21.386 1.00 87.88 227 SER A O 1
ATOM 1870 N N . ASP A 1 228 ? -1.471 -13.360 21.223 1.00 87.56 228 ASP A N 1
ATOM 1871 C CA . ASP A 1 228 ? -1.634 -13.050 22.637 1.00 87.56 228 ASP A CA 1
ATOM 1872 C C . ASP A 1 228 ? -3.069 -12.560 22.882 1.00 87.56 228 ASP A C 1
ATOM 1874 O O . ASP A 1 228 ? -3.603 -11.752 22.127 1.00 87.56 228 ASP A O 1
ATOM 1878 N N . GLU A 1 229 ? -3.690 -13.003 23.975 1.00 86.25 229 GLU A N 1
ATOM 1879 C CA . GLU A 1 229 ? -5.001 -12.491 24.415 1.00 86.25 229 GLU A CA 1
ATOM 1880 C C . GLU A 1 229 ? -4.947 -10.968 24.668 1.00 86.25 229 GLU A C 1
ATOM 1882 O O . GLU A 1 229 ? -5.931 -10.238 24.557 1.00 86.25 229 GLU A O 1
ATOM 1887 N N . LYS A 1 230 ? -3.768 -10.456 25.048 1.00 85.69 230 LYS A N 1
ATOM 1888 C CA . LYS A 1 230 ? -3.563 -9.056 25.428 1.00 85.69 230 LYS A CA 1
ATOM 1889 C C . LYS A 1 230 ? -2.317 -8.479 24.768 1.00 85.69 230 LYS A C 1
ATOM 1891 O O . LYS A 1 230 ? -1.296 -9.162 24.697 1.00 85.69 230 LYS A O 1
ATOM 1896 N N . PRO A 1 231 ? -2.345 -7.193 24.374 1.00 87.50 231 PRO A N 1
ATOM 1897 C CA . PRO A 1 231 ? -1.211 -6.557 23.726 1.00 87.50 231 PRO A CA 1
ATOM 1898 C C . PRO A 1 231 ? -0.009 -6.500 24.668 1.00 87.50 231 PRO A C 1
ATOM 1900 O O . PRO A 1 231 ? -0.101 -6.035 25.810 1.00 87.50 231 PRO A O 1
ATOM 1903 N N . SER A 1 232 ? 1.149 -6.911 24.157 1.00 87.75 232 SER A N 1
ATOM 1904 C CA . SER A 1 232 ? 2.418 -6.772 24.866 1.00 87.75 232 SER A CA 1
ATOM 1905 C C . SER A 1 232 ? 2.782 -5.288 25.090 1.00 87.75 232 SER A C 1
ATOM 1907 O O . SER A 1 232 ? 2.246 -4.393 24.422 1.00 87.75 232 SER A O 1
ATOM 1909 N N . PRO A 1 233 ? 3.732 -4.971 25.993 1.00 87.50 233 PRO A N 1
ATOM 1910 C CA . PRO A 1 233 ? 4.169 -3.590 26.224 1.00 87.50 233 PRO A CA 1
ATOM 1911 C C . PRO A 1 233 ? 4.626 -2.852 24.955 1.00 87.50 233 PRO A C 1
ATOM 1913 O O . PRO A 1 233 ? 4.413 -1.644 24.831 1.00 87.50 233 PRO A O 1
ATOM 1916 N N . GLN A 1 234 ? 5.217 -3.572 23.996 1.00 86.12 234 GLN A N 1
ATOM 1917 C CA . GLN A 1 234 ? 5.680 -3.005 22.729 1.00 86.12 234 GLN A CA 1
ATOM 1918 C C . GLN A 1 234 ? 4.501 -2.608 21.826 1.00 86.12 234 GLN A C 1
ATOM 1920 O O . GLN A 1 234 ? 4.487 -1.494 21.297 1.00 86.12 234 GLN A O 1
ATOM 1925 N N . TYR A 1 235 ? 3.468 -3.456 21.735 1.00 87.69 235 TYR A N 1
ATOM 1926 C CA . TYR A 1 235 ? 2.209 -3.120 21.059 1.00 87.69 235 TYR A CA 1
ATOM 1927 C C . TYR A 1 235 ? 1.565 -1.888 21.683 1.00 87.69 235 TYR A C 1
ATOM 1929 O O . TYR A 1 235 ? 1.265 -0.923 20.984 1.00 87.69 235 TYR A O 1
ATOM 1937 N N . LEU A 1 236 ? 1.431 -1.860 23.009 1.00 86.88 236 LEU A N 1
ATOM 1938 C CA . LEU A 1 236 ? 0.828 -0.733 23.719 1.00 86.88 236 LEU A CA 1
ATOM 1939 C C . LEU A 1 236 ? 1.551 0.593 23.459 1.00 86.88 236 LEU A C 1
ATOM 1941 O O . LEU A 1 236 ? 0.902 1.631 23.312 1.00 86.88 236 LEU A O 1
ATOM 1945 N N . GLN A 1 237 ? 2.882 0.578 23.371 1.00 86.31 237 GLN A N 1
ATOM 1946 C CA . GLN A 1 237 ? 3.660 1.770 23.044 1.00 86.31 237 GLN A CA 1
ATOM 1947 C C . GLN A 1 237 ? 3.324 2.299 21.641 1.00 86.31 237 GLN A C 1
ATOM 1949 O O . GLN A 1 237 ? 3.073 3.499 21.486 1.00 86.31 237 GLN A O 1
ATOM 1954 N N . VAL A 1 238 ? 3.292 1.416 20.637 1.00 86.44 238 VAL A N 1
ATOM 1955 C CA . VAL A 1 238 ? 2.953 1.769 19.250 1.00 86.44 238 VAL A CA 1
ATOM 1956 C C . VAL A 1 238 ? 1.503 2.236 19.147 1.00 86.44 238 VAL A C 1
ATOM 1958 O O . VAL A 1 238 ? 1.245 3.303 18.593 1.00 86.44 238 VAL A O 1
ATOM 1961 N N . MET A 1 239 ? 0.565 1.498 19.741 1.00 88.19 239 MET A N 1
ATOM 1962 C CA . MET A 1 239 ? -0.860 1.833 19.750 1.00 88.19 239 MET A CA 1
ATOM 1963 C C . MET A 1 239 ? -1.118 3.196 20.404 1.00 88.19 239 MET A C 1
ATOM 1965 O O . MET A 1 239 ? -1.856 4.018 19.862 1.00 88.19 239 MET A O 1
ATOM 1969 N N . ASN A 1 240 ? -0.477 3.483 21.543 1.00 85.75 240 ASN A N 1
ATOM 1970 C CA . ASN A 1 240 ? -0.594 4.780 22.214 1.00 85.75 240 ASN A CA 1
ATOM 1971 C C . ASN A 1 240 ? -0.028 5.914 21.347 1.00 85.75 240 ASN A C 1
ATOM 1973 O O . ASN A 1 240 ? -0.621 6.988 21.256 1.00 85.75 240 ASN A O 1
ATOM 1977 N N . TRP A 1 241 ? 1.105 5.690 20.678 1.00 84.81 241 TRP A N 1
ATOM 1978 C CA . TRP A 1 241 ? 1.639 6.667 19.733 1.00 84.81 241 TRP A CA 1
ATOM 1979 C C . TRP A 1 241 ? 0.672 6.918 18.559 1.00 84.81 241 TRP A C 1
ATOM 1981 O O . TRP A 1 241 ? 0.349 8.074 18.285 1.00 84.81 241 TRP A O 1
ATOM 1991 N N . MET A 1 242 ? 0.163 5.866 17.918 1.00 87.75 242 MET A N 1
ATOM 1992 C CA . MET A 1 242 ? -0.792 5.967 16.809 1.00 87.75 242 MET A CA 1
ATOM 1993 C C . MET A 1 242 ? -2.081 6.697 17.220 1.00 87.75 242 MET A C 1
ATOM 1995 O O . MET A 1 242 ? -2.572 7.571 16.506 1.00 87.75 242 MET A O 1
ATOM 1999 N N . SER A 1 243 ? -2.591 6.420 18.419 1.00 87.56 243 SER A N 1
ATOM 2000 C CA . SER A 1 243 ? -3.756 7.127 18.951 1.00 87.56 243 SER A CA 1
ATOM 2001 C C . SER A 1 243 ? -3.487 8.617 19.190 1.00 87.56 243 SER A C 1
ATOM 2003 O O . SER A 1 243 ? -4.325 9.460 18.862 1.00 87.56 243 SER A O 1
ATOM 2005 N N . LYS A 1 244 ? -2.292 8.987 19.682 1.00 85.81 244 LYS A N 1
ATOM 2006 C CA . LYS A 1 244 ? -1.901 10.401 19.859 1.00 85.81 244 LYS A CA 1
ATOM 2007 C C . LYS A 1 244 ? -1.919 11.188 18.551 1.00 85.81 244 LYS A C 1
ATOM 2009 O O . LYS A 1 244 ? -2.160 12.392 18.592 1.00 85.81 244 LYS A O 1
ATOM 2014 N N . VAL A 1 245 ? -1.681 10.527 17.420 1.00 85.62 245 VAL A N 1
ATOM 2015 C CA . VAL A 1 245 ? -1.727 11.155 16.092 1.00 85.62 245 VAL A CA 1
ATOM 2016 C C . VAL A 1 245 ? -3.094 11.041 15.411 1.00 85.62 245 VAL A C 1
ATOM 2018 O O . VAL A 1 245 ? -3.268 11.537 14.304 1.00 85.62 245 VAL A O 1
ATOM 2021 N N . GLY A 1 246 ? -4.084 10.455 16.090 1.00 86.25 246 GLY A N 1
ATOM 2022 C CA . GLY A 1 246 ? -5.478 10.419 15.649 1.00 86.25 246 GLY A CA 1
ATOM 2023 C C . GLY A 1 246 ? -5.899 9.160 14.891 1.00 86.25 246 GLY A C 1
ATOM 2024 O O . GLY A 1 246 ? -6.987 9.158 14.318 1.00 86.25 246 GLY A O 1
ATOM 2025 N N . VAL A 1 247 ? -5.082 8.102 14.887 1.00 89.62 247 VAL A N 1
ATOM 2026 C CA . VAL A 1 247 ? -5.497 6.779 14.393 1.00 89.62 247 VAL A CA 1
ATOM 2027 C C . VAL A 1 247 ? -6.452 6.147 15.416 1.00 89.62 247 VAL A C 1
ATOM 2029 O O . VAL A 1 247 ? -6.155 6.138 16.611 1.00 89.62 247 VAL A O 1
ATOM 2032 N N . ASP A 1 248 ? -7.585 5.604 14.966 1.00 90.75 248 ASP A N 1
ATOM 2033 C CA . ASP A 1 248 ? -8.419 4.713 15.786 1.00 90.75 248 ASP A CA 1
ATOM 2034 C C . ASP A 1 248 ? -7.753 3.336 15.814 1.00 90.75 248 ASP A C 1
ATOM 2036 O O . ASP A 1 248 ? -7.669 2.667 14.786 1.00 90.75 248 ASP A O 1
ATOM 2040 N N . VAL A 1 249 ? -7.212 2.945 16.963 1.00 90.25 249 VAL A N 1
ATOM 2041 C CA . VAL A 1 249 ? -6.402 1.735 17.097 1.00 90.25 249 VAL A CA 1
ATOM 2042 C C . VAL A 1 249 ? -7.133 0.714 17.947 1.00 90.25 249 VAL A C 1
ATOM 2044 O O . VAL A 1 249 ? -7.573 1.020 19.055 1.00 90.25 249 VAL A O 1
ATOM 2047 N N . ARG A 1 250 ? -7.194 -0.518 17.449 1.00 91.56 250 ARG A N 1
ATOM 2048 C CA . ARG A 1 250 ? -7.818 -1.661 18.111 1.00 91.56 250 ARG A CA 1
ATOM 2049 C C . ARG A 1 250 ? -6.858 -2.837 18.158 1.00 91.56 250 ARG A C 1
ATOM 2051 O O . ARG A 1 250 ? -5.885 -2.873 17.405 1.00 91.56 250 ARG A O 1
ATOM 2058 N N . TYR A 1 251 ? -7.144 -3.776 19.044 1.00 90.50 251 TYR A N 1
ATOM 2059 C CA . TYR A 1 251 ? -6.404 -5.020 19.194 1.00 90.50 251 TYR A CA 1
ATOM 2060 C C . TYR A 1 251 ? -7.396 -6.175 19.239 1.00 90.50 251 TYR A C 1
ATOM 2062 O O . TYR A 1 251 ? -8.482 -6.010 19.793 1.00 90.50 251 TYR A O 1
ATOM 2070 N N . VAL A 1 252 ? -7.027 -7.290 18.624 1.00 90.94 252 VAL A N 1
ATOM 2071 C CA . VAL A 1 252 ? -7.813 -8.519 18.567 1.00 90.94 252 VAL A CA 1
ATOM 2072 C C . VAL A 1 252 ? -6.861 -9.697 18.726 1.00 90.94 252 VAL A C 1
ATOM 2074 O O . VAL A 1 252 ? -5.835 -9.748 18.041 1.00 90.94 252 VAL A O 1
ATOM 2077 N N . SER A 1 253 ? -7.204 -10.644 19.596 1.00 88.69 253 SER A N 1
ATOM 2078 C CA . SER A 1 253 ? -6.497 -11.921 19.642 1.00 88.69 253 SER A CA 1
ATOM 2079 C C . SER A 1 253 ? -6.828 -12.767 18.407 1.00 88.69 253 SER A C 1
ATOM 2081 O O . SER A 1 253 ? -7.991 -12.888 18.024 1.00 88.69 253 SER A O 1
ATOM 2083 N N . SER A 1 254 ? -5.827 -13.382 17.775 1.00 87.56 254 SER A N 1
ATOM 2084 C CA . SER A 1 254 ? -6.059 -14.341 16.687 1.00 87.56 254 SER A CA 1
ATOM 2085 C C . SER A 1 254 ? -6.738 -15.626 17.158 1.00 87.56 254 SER A C 1
ATOM 2087 O O . SER A 1 254 ? -7.218 -16.382 16.319 1.00 87.56 254 SER A O 1
ATOM 2089 N N . ASP A 1 255 ? -6.773 -15.861 18.472 1.00 86.31 255 ASP A N 1
ATOM 2090 C CA . ASP A 1 255 ? -7.426 -17.014 19.091 1.00 86.31 255 ASP A CA 1
ATOM 2091 C C . ASP A 1 255 ? -8.927 -16.762 19.347 1.00 86.31 255 ASP A C 1
ATOM 2093 O O . ASP A 1 255 ? -9.642 -17.667 19.785 1.00 86.31 255 ASP A O 1
ATOM 2097 N N . ASP A 1 256 ? -9.433 -15.552 19.061 1.00 84.25 256 ASP A N 1
ATOM 2098 C CA . ASP A 1 256 ? -10.862 -15.244 19.146 1.00 84.25 256 ASP A CA 1
ATOM 2099 C C . ASP A 1 256 ? -11.654 -16.101 18.128 1.00 84.25 256 ASP A C 1
ATOM 2101 O O . ASP A 1 256 ? -11.377 -16.044 16.926 1.00 84.25 256 ASP A O 1
ATOM 2105 N N . PRO A 1 257 ? -12.679 -16.866 18.561 1.00 83.75 257 PRO A N 1
ATOM 2106 C CA . PRO A 1 257 ? -13.440 -17.766 17.688 1.00 83.75 257 PRO A CA 1
ATOM 2107 C C . PRO A 1 257 ? -14.154 -17.085 16.513 1.00 83.75 257 PRO A C 1
ATOM 2109 O O . PRO A 1 257 ? -14.535 -17.752 15.551 1.00 83.75 257 PRO A O 1
ATOM 2112 N N . SER A 1 258 ? -14.398 -15.776 16.602 1.00 80.44 258 SER A N 1
ATOM 2113 C CA . SER A 1 258 ? -15.020 -14.987 15.539 1.00 80.44 258 SER A CA 1
ATOM 2114 C C . SER A 1 258 ? -14.027 -14.538 14.463 1.00 80.44 258 SER A C 1
ATOM 2116 O O . SER A 1 258 ? -14.443 -14.063 13.404 1.00 80.44 258 SER A O 1
ATOM 2118 N N . VAL A 1 259 ? -12.725 -14.710 14.698 1.00 81.25 259 VAL A N 1
ATOM 2119 C CA . VAL A 1 259 ? -11.663 -14.343 13.765 1.00 81.25 259 VAL A CA 1
ATOM 2120 C C . VAL A 1 259 ? -11.286 -15.553 12.921 1.00 81.25 259 VAL A C 1
ATOM 2122 O O . VAL A 1 259 ? -10.849 -16.590 13.411 1.00 81.25 259 VAL A O 1
ATOM 2125 N N . THR A 1 260 ? -11.422 -15.424 11.603 1.00 75.12 260 THR A N 1
ATOM 2126 C CA . THR A 1 260 ? -10.933 -16.449 10.678 1.00 75.12 260 THR A CA 1
ATOM 2127 C C . THR A 1 260 ? -9.400 -16.454 10.662 1.00 75.12 260 THR A C 1
ATOM 2129 O O . THR A 1 260 ? -8.817 -15.389 10.442 1.00 75.12 260 THR A O 1
ATOM 2132 N N . PRO A 1 261 ? -8.735 -17.617 10.780 1.00 63.53 261 PRO A N 1
ATOM 2133 C CA . PRO A 1 261 ? -7.279 -17.709 10.927 1.00 63.53 261 PRO A CA 1
ATOM 2134 C C . PRO A 1 261 ? -6.477 -17.421 9.642 1.00 63.53 261 PRO A C 1
ATOM 2136 O O . PRO A 1 261 ? -5.266 -17.635 9.609 1.00 63.53 261 PRO A O 1
ATOM 2139 N N . ASP A 1 262 ? -7.114 -16.961 8.557 1.00 75.44 262 ASP A N 1
ATOM 2140 C CA . ASP A 1 262 ? -6.401 -16.628 7.321 1.00 75.44 262 ASP A CA 1
ATOM 2141 C C . ASP A 1 262 ? -5.693 -15.267 7.437 1.00 75.44 262 ASP A C 1
ATOM 2143 O O . ASP A 1 262 ? -6.230 -14.213 7.083 1.00 75.44 262 ASP A O 1
ATOM 2147 N N . PHE A 1 263 ? -4.454 -15.317 7.927 1.00 78.62 263 PHE A N 1
ATOM 2148 C CA . PHE A 1 263 ? -3.528 -14.185 8.026 1.00 78.62 263 PHE A CA 1
ATOM 2149 C C . PHE A 1 263 ? -2.442 -14.213 6.946 1.00 78.62 263 PHE A C 1
ATOM 2151 O O . PHE A 1 263 ? -1.359 -13.669 7.145 1.00 78.62 263 PHE A O 1
ATOM 2158 N N . ARG A 1 264 ? -2.709 -14.824 5.780 1.00 83.25 264 ARG A N 1
ATOM 2159 C CA . ARG A 1 264 ? -1.746 -14.835 4.657 1.00 83.25 264 ARG A CA 1
ATOM 2160 C C . ARG A 1 264 ? -1.310 -13.436 4.229 1.00 83.25 264 ARG A C 1
ATOM 2162 O O . ARG A 1 264 ? -0.228 -13.267 3.671 1.00 83.25 264 ARG A O 1
ATOM 2169 N N . TYR A 1 265 ? -2.168 -12.449 4.458 1.00 89.94 265 TYR A N 1
ATOM 2170 C CA . TYR A 1 265 ? -1.871 -11.053 4.217 1.00 89.94 265 TYR A CA 1
ATOM 2171 C C . TYR A 1 265 ? -2.567 -10.148 5.230 1.00 89.94 265 TYR A C 1
ATOM 2173 O O . TYR A 1 265 ? -3.649 -10.455 5.741 1.00 89.94 265 TYR A O 1
ATOM 2181 N N . ASP A 1 266 ? -1.968 -8.991 5.460 1.00 91.38 266 ASP A N 1
ATOM 2182 C CA . ASP A 1 266 ? -2.651 -7.830 6.010 1.00 91.38 266 ASP A CA 1
ATOM 2183 C C . ASP A 1 266 ? -3.267 -7.011 4.875 1.00 91.38 266 ASP A C 1
ATOM 2185 O O . ASP A 1 266 ? -2.842 -7.128 3.725 1.00 91.38 266 ASP A O 1
ATOM 2189 N N . PHE A 1 267 ? -4.216 -6.125 5.171 1.00 93.12 267 PHE A N 1
ATOM 2190 C CA . PHE A 1 267 ? -4.751 -5.232 4.147 1.00 93.12 267 PHE A CA 1
ATOM 2191 C C . PHE A 1 267 ? -4.953 -3.792 4.615 1.00 93.12 267 PHE A C 1
ATOM 2193 O O . PHE A 1 267 ? -4.995 -3.485 5.806 1.00 93.12 267 PHE A O 1
ATOM 2200 N N . LEU A 1 268 ? -5.051 -2.893 3.639 1.00 94.44 268 LEU A N 1
ATOM 2201 C CA . LEU A 1 268 ? -5.559 -1.533 3.741 1.00 94.44 268 LEU A CA 1
ATOM 2202 C C . LEU A 1 268 ? -6.718 -1.397 2.754 1.00 94.44 268 LEU A C 1
ATOM 2204 O O . LEU A 1 268 ? -6.512 -1.387 1.545 1.00 94.44 268 LEU A O 1
ATOM 2208 N N . LEU A 1 269 ? -7.923 -1.271 3.287 1.00 93.56 269 LEU A N 1
ATOM 2209 C CA . LEU A 1 269 ? -9.148 -0.986 2.563 1.00 93.56 269 LEU A CA 1
ATOM 2210 C C . LEU A 1 269 ? -9.422 0.518 2.623 1.00 93.56 269 LEU A C 1
ATOM 2212 O O . LEU A 1 269 ? -9.555 1.098 3.702 1.00 93.56 269 LEU A O 1
ATOM 2216 N N . ILE A 1 270 ? -9.529 1.147 1.459 1.00 92.81 270 ILE A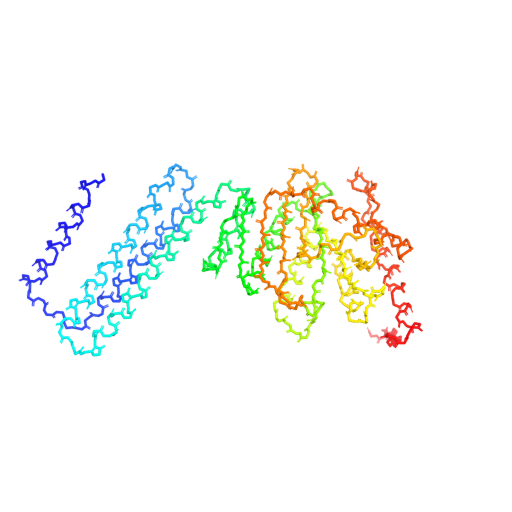 N 1
ATOM 2217 C CA . ILE A 1 270 ? -9.902 2.552 1.322 1.00 92.81 270 ILE A CA 1
ATOM 2218 C C . ILE A 1 270 ? -11.359 2.635 0.909 1.00 92.81 270 ILE A C 1
ATOM 2220 O O . ILE A 1 270 ? -11.763 2.034 -0.084 1.00 92.81 270 ILE A O 1
ATOM 2224 N N . MET A 1 271 ? -12.131 3.422 1.651 1.00 86.75 271 MET A N 1
ATOM 2225 C CA . MET A 1 271 ? -13.500 3.764 1.293 1.00 86.75 271 MET A CA 1
ATOM 2226 C C . MET A 1 271 ? -13.653 5.275 1.179 1.00 86.75 271 MET A C 1
ATOM 2228 O O . MET A 1 271 ? -13.160 6.022 2.027 1.00 86.75 271 MET A O 1
ATOM 2232 N N . ASN A 1 272 ? -14.329 5.705 0.119 1.00 81.94 272 ASN A N 1
ATOM 2233 C CA . ASN A 1 272 ? -14.813 7.065 -0.043 1.00 81.94 272 ASN A CA 1
ATOM 2234 C C . ASN A 1 272 ? -16.343 7.035 -0.048 1.00 81.94 272 ASN A C 1
ATOM 2236 O O . ASN A 1 272 ? -16.934 6.480 -0.975 1.00 81.94 272 ASN A O 1
ATOM 2240 N N . ASP A 1 273 ? -16.961 7.633 0.968 1.00 68.19 273 ASP A N 1
ATOM 2241 C CA . ASP A 1 273 ? -18.419 7.621 1.130 1.00 68.19 273 ASP A CA 1
ATOM 2242 C C . ASP A 1 273 ? -19.140 8.404 0.012 1.00 68.19 273 ASP A C 1
ATOM 2244 O O . ASP A 1 273 ? -20.306 8.137 -0.264 1.00 68.19 273 ASP A O 1
ATOM 2248 N N . ALA A 1 274 ? -18.454 9.339 -0.660 1.00 71.50 274 ALA A N 1
ATOM 2249 C CA . ALA A 1 274 ? -19.050 10.169 -1.709 1.00 71.50 274 ALA A CA 1
ATOM 2250 C C . ALA A 1 274 ? -19.145 9.474 -3.074 1.00 71.50 274 ALA A C 1
ATOM 2252 O O . ALA A 1 274 ? -20.160 9.584 -3.755 1.00 71.50 274 ALA A O 1
ATOM 2253 N N . ASP A 1 275 ? -18.086 8.768 -3.475 1.00 69.56 275 ASP A N 1
ATOM 2254 C CA . ASP A 1 275 ? -17.887 8.400 -4.885 1.00 69.56 275 ASP A CA 1
ATOM 2255 C C . ASP A 1 275 ? -17.978 6.887 -5.134 1.00 69.56 275 ASP A C 1
ATOM 2257 O O . ASP A 1 275 ? -17.644 6.420 -6.220 1.00 69.56 275 ASP A O 1
ATOM 2261 N N . SER A 1 276 ? -18.376 6.096 -4.123 1.00 72.31 276 SER A N 1
ATOM 2262 C CA . SER A 1 276 ? -18.336 4.616 -4.161 1.00 72.31 276 SER A CA 1
ATOM 2263 C C . SER A 1 276 ? -16.973 4.062 -4.608 1.00 72.31 276 SER A C 1
ATOM 2265 O O . SER A 1 276 ? -16.846 2.948 -5.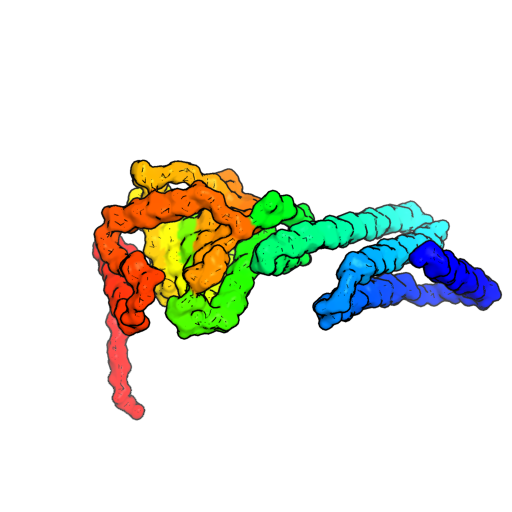121 1.00 72.31 276 SER A O 1
ATOM 2267 N N . GLU A 1 277 ? -15.925 4.875 -4.462 1.00 79.44 277 GLU A N 1
ATOM 2268 C CA . GLU A 1 277 ? -14.587 4.509 -4.864 1.00 79.44 277 GLU A CA 1
ATOM 2269 C C . GLU A 1 277 ? -13.925 3.739 -3.739 1.00 79.44 277 GLU A C 1
ATOM 2271 O O . GLU A 1 277 ? -13.774 4.225 -2.610 1.00 79.44 277 GLU A O 1
ATOM 2276 N N . HIS A 1 278 ? -13.472 2.547 -4.100 1.00 86.56 278 HIS A N 1
ATOM 2277 C CA . HIS A 1 278 ? -12.817 1.650 -3.184 1.00 86.56 278 HIS A CA 1
ATOM 2278 C C . HIS A 1 278 ? -11.562 1.051 -3.791 1.00 86.56 278 HIS A C 1
ATOM 2280 O O . HIS A 1 278 ? -11.499 0.788 -4.996 1.00 86.56 278 HIS A O 1
ATOM 2286 N N . TYR A 1 279 ? -10.584 0.840 -2.919 1.00 91.12 279 TYR A N 1
ATOM 2287 C CA . TYR A 1 279 ? -9.280 0.289 -3.252 1.00 91.12 279 TYR A CA 1
ATOM 2288 C C . TYR A 1 279 ? -8.830 -0.613 -2.117 1.00 91.12 279 TYR A C 1
ATOM 2290 O O . TYR A 1 279 ? -9.112 -0.324 -0.948 1.00 91.12 279 TYR A O 1
ATOM 2298 N N . VAL A 1 280 ? -8.089 -1.660 -2.452 1.00 94.00 280 VAL A N 1
ATOM 2299 C CA . VAL A 1 280 ? -7.456 -2.520 -1.459 1.00 94.00 280 VAL A CA 1
ATOM 2300 C C . VAL A 1 280 ? -5.970 -2.638 -1.751 1.00 94.00 280 VAL A C 1
ATOM 2302 O O . VAL A 1 280 ? -5.561 -2.815 -2.894 1.00 94.00 280 VAL A O 1
ATOM 2305 N N . SER A 1 281 ? -5.161 -2.525 -0.707 1.00 94.50 281 SER A N 1
ATOM 2306 C CA . SER A 1 281 ? -3.755 -2.910 -0.726 1.00 94.50 281 SER A CA 1
ATOM 2307 C C . SER A 1 281 ? -3.580 -4.113 0.190 1.00 94.50 281 SER A C 1
ATOM 2309 O O . SER A 1 281 ? -3.993 -4.039 1.345 1.00 94.50 281 SER A O 1
ATOM 2311 N N . LYS A 1 282 ? -3.009 -5.208 -0.307 1.00 94.44 282 LYS A N 1
ATOM 2312 C CA . LYS A 1 282 ? -2.726 -6.449 0.424 1.00 94.44 282 LYS A CA 1
ATOM 2313 C C . LYS A 1 282 ? -1.213 -6.593 0.609 1.00 94.44 282 LYS A C 1
ATOM 2315 O O . LYS A 1 282 ? -0.453 -6.428 -0.343 1.00 94.44 282 LYS A O 1
ATOM 2320 N N . TRP A 1 283 ? -0.775 -6.916 1.820 1.00 91.00 283 TRP A N 1
ATOM 2321 C CA . TRP A 1 283 ? 0.636 -7.103 2.183 1.00 91.00 283 TRP A CA 1
ATOM 2322 C C . TRP A 1 283 ? 0.837 -8.525 2.641 1.00 91.00 283 TRP A C 1
ATOM 2324 O O . TRP A 1 283 ? 0.312 -8.925 3.678 1.00 91.00 283 TRP A O 1
ATOM 2334 N N . TYR A 1 284 ? 1.619 -9.264 1.879 1.00 90.69 284 TYR A N 1
ATOM 2335 C CA . TYR A 1 284 ? 1.967 -10.632 2.191 1.00 90.69 284 TYR A CA 1
ATOM 2336 C C . TYR A 1 284 ? 3.271 -10.612 2.960 1.00 90.69 284 TYR A C 1
ATOM 2338 O O . TYR A 1 284 ? 4.253 -10.004 2.521 1.00 90.69 284 TYR A O 1
ATOM 2346 N N . SER A 1 285 ? 3.267 -11.268 4.108 1.00 83.81 285 SER A N 1
ATOM 2347 C CA . SER A 1 285 ? 4.494 -11.504 4.846 1.00 83.81 285 SER A CA 1
ATOM 2348 C C . SER A 1 285 ? 5.171 -12.770 4.377 1.00 83.81 285 SER A C 1
ATOM 2350 O O . SER A 1 285 ? 4.515 -13.761 4.063 1.00 83.81 285 SER A O 1
ATOM 2352 N N . GLY A 1 286 ? 6.499 -12.733 4.386 1.00 74.31 286 GLY A N 1
ATOM 2353 C CA . GLY A 1 286 ? 7.317 -13.921 4.223 1.00 74.31 286 GLY A CA 1
ATOM 2354 C C . GLY A 1 286 ? 7.185 -14.870 5.416 1.00 74.31 286 GLY A C 1
ATOM 2355 O O . GLY A 1 286 ? 6.452 -14.627 6.383 1.00 74.31 286 GLY A O 1
ATOM 2356 N N . SER A 1 287 ? 7.944 -15.963 5.369 1.00 64.38 287 SER A N 1
ATOM 2357 C CA . SER A 1 287 ? 7.992 -16.941 6.452 1.00 64.38 287 SER A CA 1
ATOM 2358 C C . SER A 1 287 ? 8.334 -16.253 7.783 1.00 64.38 287 SER A C 1
ATOM 2360 O O . SER A 1 287 ? 9.352 -15.573 7.903 1.00 64.38 287 SER A O 1
ATOM 2362 N N . HIS A 1 288 ? 7.474 -16.455 8.788 1.00 64.00 288 HIS A N 1
ATOM 2363 C CA . HIS A 1 288 ? 7.539 -15.894 10.151 1.00 64.00 288 HIS A CA 1
ATOM 2364 C C . HIS A 1 288 ? 7.057 -14.443 10.347 1.00 64.00 288 HIS A C 1
ATOM 2366 O O . HIS A 1 288 ? 7.222 -13.915 11.442 1.00 64.00 288 HIS A O 1
ATOM 2372 N N . GLY A 1 289 ? 6.458 -13.771 9.353 1.00 66.12 289 GLY A N 1
ATOM 2373 C CA . GLY A 1 289 ? 5.791 -12.476 9.606 1.00 66.12 289 GLY A CA 1
ATOM 2374 C C . GLY A 1 289 ? 6.720 -11.269 9.831 1.00 66.12 289 GLY A C 1
ATOM 2375 O O . GLY A 1 289 ? 6.236 -10.173 10.116 1.00 66.12 289 GLY A O 1
ATOM 2376 N N . MET A 1 290 ? 8.041 -11.459 9.717 1.00 69.25 290 MET A N 1
ATOM 2377 C CA . MET A 1 290 ? 9.061 -10.437 10.020 1.00 69.25 290 MET A CA 1
ATOM 2378 C C . MET A 1 290 ? 9.450 -9.561 8.820 1.00 69.25 290 MET A C 1
ATOM 2380 O O . MET A 1 290 ? 9.935 -8.439 8.996 1.00 69.25 290 MET A O 1
ATOM 2384 N N . LEU A 1 291 ? 9.274 -10.077 7.604 1.00 74.56 291 LEU A N 1
ATOM 2385 C CA . LEU A 1 291 ? 9.618 -9.399 6.355 1.00 74.56 291 LEU A CA 1
ATOM 2386 C C . LEU A 1 291 ? 8.386 -9.340 5.460 1.00 74.56 291 LEU A C 1
ATOM 2388 O O . LEU A 1 291 ? 7.613 -10.299 5.399 1.00 74.56 291 LEU A O 1
ATOM 2392 N N . LEU A 1 292 ? 8.226 -8.230 4.744 1.00 82.81 292 LEU A N 1
ATOM 2393 C CA . LEU A 1 292 ? 7.219 -8.127 3.692 1.00 82.81 292 LEU A CA 1
ATOM 2394 C C . LEU A 1 292 ? 7.751 -8.814 2.436 1.00 82.81 292 LEU A C 1
ATOM 2396 O O . LEU A 1 292 ? 8.848 -8.508 1.984 1.00 82.81 292 LEU A O 1
ATOM 2400 N N . ASP A 1 293 ? 6.978 -9.730 1.875 1.00 88.75 293 ASP A N 1
ATOM 2401 C CA . ASP A 1 293 ? 7.352 -10.459 0.663 1.00 88.75 293 ASP A CA 1
ATOM 2402 C C . ASP A 1 293 ? 6.747 -9.808 -0.582 1.00 88.75 293 ASP A C 1
ATOM 2404 O O . ASP A 1 293 ? 7.423 -9.589 -1.584 1.00 88.75 293 ASP A O 1
ATOM 2408 N N . LYS A 1 294 ? 5.473 -9.412 -0.496 1.00 92.88 294 LYS A N 1
ATOM 2409 C CA . LYS A 1 294 ? 4.732 -8.848 -1.625 1.00 92.88 294 LYS A CA 1
ATOM 2410 C C . LYS A 1 294 ? 3.760 -7.765 -1.173 1.00 92.88 294 LYS A C 1
ATOM 2412 O O . LYS A 1 294 ? 3.103 -7.895 -0.141 1.00 92.88 294 LYS A O 1
ATOM 2417 N N . CYS A 1 295 ? 3.623 -6.721 -1.982 1.00 94.75 295 CYS A N 1
ATOM 2418 C CA . CYS A 1 295 ? 2.531 -5.755 -1.898 1.00 94.75 295 CYS A CA 1
ATOM 2419 C C . CYS A 1 295 ? 1.693 -5.836 -3.171 1.00 94.75 295 CYS A C 1
ATOM 2421 O O . CYS A 1 295 ? 2.245 -5.784 -4.266 1.00 94.75 295 CYS A O 1
ATOM 2423 N N . GLU A 1 296 ? 0.379 -5.940 -3.030 1.00 95.94 296 GLU A N 1
ATOM 2424 C CA . GLU A 1 296 ? -0.571 -5.974 -4.138 1.00 95.94 296 GLU A CA 1
ATOM 2425 C C . GLU A 1 296 ? -1.617 -4.878 -3.957 1.00 95.94 296 GLU A C 1
ATOM 2427 O O . GLU A 1 296 ? -2.263 -4.812 -2.917 1.00 95.94 296 GLU A O 1
ATOM 2432 N N . ILE A 1 297 ? -1.796 -4.019 -4.958 1.00 95.12 297 ILE A N 1
ATOM 2433 C CA . ILE A 1 297 ? -2.761 -2.917 -4.933 1.00 95.12 297 ILE A CA 1
ATOM 2434 C C . ILE A 1 297 ? -3.784 -3.142 -6.037 1.00 95.12 297 ILE A C 1
ATOM 2436 O O . ILE A 1 297 ? -3.430 -3.271 -7.210 1.00 95.12 297 ILE A O 1
ATOM 2440 N N . SER A 1 298 ? -5.058 -3.158 -5.651 1.00 94.44 298 SER A N 1
ATOM 2441 C CA . SER A 1 298 ? -6.179 -3.523 -6.506 1.00 94.44 298 SER A CA 1
ATOM 2442 C C . SER A 1 298 ? -7.312 -2.495 -6.478 1.00 94.44 298 SER A C 1
ATOM 2444 O O . SER A 1 298 ? -7.573 -1.836 -5.466 1.00 94.44 298 SER A O 1
ATOM 2446 N N . ASP A 1 299 ? -7.990 -2.357 -7.622 1.00 91.50 299 ASP A N 1
ATOM 2447 C CA . ASP A 1 299 ? -9.213 -1.568 -7.789 1.00 91.50 299 ASP A CA 1
ATOM 2448 C C . ASP A 1 299 ? -10.510 -2.376 -7.601 1.00 91.50 299 ASP A C 1
ATOM 2450 O O . ASP A 1 299 ? -11.607 -1.813 -7.737 1.00 91.50 299 ASP A O 1
ATOM 2454 N N . VAL A 1 300 ? -10.381 -3.657 -7.246 1.00 90.38 300 VAL A N 1
ATOM 2455 C CA . VAL A 1 300 ? -11.463 -4.586 -6.912 1.00 90.38 300 VAL A CA 1
ATOM 2456 C C . VAL A 1 300 ? -11.360 -4.937 -5.430 1.00 90.38 300 VAL A C 1
ATOM 2458 O O . VAL A 1 300 ? -10.278 -5.241 -4.932 1.00 90.38 300 VAL A O 1
ATOM 2461 N N . ILE A 1 301 ? -12.482 -4.872 -4.712 1.00 87.94 301 ILE A N 1
ATOM 2462 C CA . ILE A 1 301 ? -12.557 -5.420 -3.358 1.00 87.94 301 ILE A CA 1
ATOM 2463 C C . ILE A 1 301 ? -13.152 -6.814 -3.463 1.00 87.94 301 ILE A C 1
ATOM 2465 O O . ILE A 1 301 ? -14.273 -6.970 -3.941 1.00 87.94 301 ILE A O 1
ATOM 2469 N N . ASP A 1 302 ? -12.407 -7.793 -2.984 1.00 85.75 302 ASP A N 1
ATOM 2470 C CA . ASP A 1 302 ? -12.894 -9.154 -2.847 1.00 85.75 302 ASP A CA 1
ATOM 2471 C C . ASP A 1 302 ? -13.808 -9.259 -1.606 1.00 85.75 302 ASP A C 1
ATOM 2473 O O . ASP A 1 302 ? -13.560 -8.620 -0.575 1.00 85.75 302 ASP A O 1
ATOM 2477 N N . ASP A 1 303 ? -14.865 -10.075 -1.685 1.00 85.81 303 ASP A N 1
ATOM 2478 C CA . ASP A 1 303 ? -15.821 -10.267 -0.580 1.00 85.81 303 ASP A CA 1
ATOM 2479 C C . ASP A 1 303 ? -15.144 -10.789 0.703 1.00 85.81 303 ASP A C 1
ATOM 2481 O O . ASP A 1 303 ? -15.603 -10.512 1.816 1.00 85.81 303 ASP A O 1
ATOM 2485 N N . ASP A 1 304 ? -14.014 -11.493 0.561 1.00 88.19 304 ASP A N 1
ATOM 2486 C CA . ASP A 1 304 ? -13.205 -11.994 1.675 1.00 88.19 304 ASP A CA 1
ATOM 2487 C C . ASP A 1 304 ? -12.639 -10.852 2.541 1.00 88.19 304 ASP A C 1
ATOM 2489 O O . ASP A 1 304 ? -12.701 -10.922 3.769 1.00 88.19 304 ASP A O 1
ATOM 2493 N N . VAL A 1 305 ? -12.162 -9.761 1.932 1.00 89.50 305 VAL A N 1
ATOM 2494 C CA . VAL A 1 305 ? -11.594 -8.595 2.626 1.00 89.50 305 VAL A CA 1
ATOM 2495 C C . VAL A 1 305 ? -12.665 -7.890 3.453 1.00 89.50 305 VAL A C 1
ATOM 2497 O O . VAL A 1 305 ? -12.427 -7.540 4.613 1.00 89.50 305 VAL A O 1
ATOM 2500 N N . LEU A 1 306 ? -13.854 -7.685 2.879 1.00 88.19 306 LEU A N 1
ATOM 2501 C CA . LEU A 1 306 ? -14.969 -7.045 3.583 1.00 88.19 306 LEU A CA 1
ATOM 2502 C C . LEU A 1 306 ? -15.491 -7.925 4.718 1.00 88.19 306 LEU A C 1
ATOM 2504 O O . LEU A 1 306 ? -15.679 -7.431 5.834 1.00 88.19 306 LEU A O 1
ATOM 2508 N N . GLY A 1 307 ? -15.681 -9.221 4.457 1.00 88.38 307 GLY A N 1
ATOM 2509 C CA . GLY A 1 307 ? -16.089 -10.192 5.469 1.00 88.38 307 GLY A CA 1
ATOM 2510 C C . GLY A 1 307 ? -15.108 -10.232 6.641 1.00 88.38 307 GLY A C 1
ATOM 2511 O O . GLY A 1 307 ? -15.515 -10.081 7.795 1.00 88.38 307 GLY A O 1
ATOM 2512 N N . ARG A 1 308 ? -13.805 -10.322 6.346 1.00 90.31 308 ARG A N 1
ATOM 2513 C CA . ARG A 1 308 ? -12.740 -10.334 7.356 1.00 90.31 308 ARG A CA 1
ATOM 2514 C C . ARG A 1 308 ? -12.674 -9.028 8.145 1.00 90.31 308 ARG A C 1
ATOM 2516 O O . ARG A 1 308 ? -12.546 -9.070 9.365 1.00 90.31 308 ARG A O 1
ATOM 2523 N N . TRP A 1 309 ? -12.804 -7.868 7.494 1.00 91.19 309 TRP A N 1
ATOM 2524 C CA . TRP A 1 309 ? -12.862 -6.582 8.201 1.00 91.19 309 TRP A CA 1
ATOM 2525 C C . TRP A 1 309 ? -14.028 -6.530 9.195 1.00 91.19 309 TRP A C 1
ATOM 2527 O O . TRP A 1 309 ? -13.839 -6.135 10.346 1.00 91.19 309 TRP A O 1
ATOM 2537 N N . ASN A 1 310 ? -15.224 -6.944 8.773 1.00 88.94 310 ASN A N 1
ATOM 2538 C CA . ASN A 1 310 ? -16.413 -6.920 9.622 1.00 88.94 310 ASN A CA 1
ATOM 2539 C C . ASN A 1 310 ? -16.279 -7.861 10.828 1.00 88.94 310 ASN A C 1
ATOM 2541 O O . ASN A 1 310 ? -16.612 -7.460 11.945 1.00 88.94 310 ASN A O 1
ATOM 2545 N N . ALA A 1 311 ? -15.736 -9.064 10.621 1.00 88.44 311 ALA A N 1
ATOM 2546 C CA . ALA A 1 311 ? -15.453 -10.016 11.695 1.00 88.44 311 ALA A CA 1
ATOM 2547 C C . ALA A 1 311 ? -14.466 -9.438 12.724 1.00 88.44 311 ALA A C 1
ATOM 2549 O O . ALA A 1 311 ? -14.747 -9.426 13.920 1.00 88.44 311 ALA A O 1
ATOM 2550 N N . LEU A 1 312 ? -13.356 -8.855 12.258 1.00 90.50 312 LEU A N 1
ATOM 2551 C CA . LEU A 1 312 ? -12.351 -8.231 13.126 1.00 90.50 312 LEU A CA 1
ATOM 2552 C C . LEU A 1 312 ? -12.904 -7.035 13.906 1.00 90.50 312 LEU A C 1
ATOM 2554 O O . LEU A 1 312 ? -12.586 -6.852 15.080 1.00 90.50 312 LEU A O 1
ATOM 2558 N N . VAL A 1 313 ? -13.744 -6.210 13.276 1.00 88.44 313 VAL A N 1
ATOM 2559 C CA . VAL A 1 313 ? -14.414 -5.102 13.967 1.00 88.44 313 VAL A CA 1
ATOM 2560 C C . VAL A 1 313 ? -15.309 -5.634 15.082 1.00 88.44 313 VAL A C 1
ATOM 2562 O O . VAL A 1 313 ? -15.229 -5.115 16.194 1.00 88.44 313 VAL A O 1
ATOM 2565 N N . HIS A 1 314 ? -16.107 -6.669 14.816 1.00 85.19 314 HIS A N 1
ATOM 2566 C CA . HIS A 1 314 ? -16.968 -7.291 15.819 1.00 85.19 314 HIS A CA 1
ATOM 2567 C C . HIS A 1 314 ? -16.152 -7.857 16.997 1.00 85.19 314 HIS A C 1
ATOM 2569 O O . HIS A 1 314 ? -16.412 -7.489 18.145 1.00 85.19 314 HIS A O 1
ATOM 2575 N N . ALA A 1 315 ? -15.108 -8.644 16.717 1.00 85.94 315 ALA A N 1
ATOM 2576 C CA . ALA A 1 315 ? -14.193 -9.184 17.728 1.00 85.94 315 ALA A CA 1
ATOM 2577 C C . ALA A 1 315 ? -13.584 -8.070 18.600 1.00 85.94 315 ALA A C 1
ATOM 2579 O O . ALA A 1 315 ? -13.684 -8.081 19.826 1.00 85.94 315 ALA A O 1
ATOM 2580 N N . SER A 1 316 ? -13.078 -7.008 17.960 1.00 82.31 316 SER A N 1
ATOM 2581 C CA . SER A 1 316 ? -12.441 -5.880 18.656 1.00 82.31 316 SER A CA 1
ATOM 2582 C C . SER A 1 316 ? -13.362 -5.128 19.622 1.00 82.31 316 SER A C 1
ATOM 2584 O O . SER A 1 316 ? -12.888 -4.441 20.528 1.00 82.31 316 SER A O 1
ATOM 2586 N N . THR A 1 317 ? -14.679 -5.222 19.421 1.00 69.12 317 THR A N 1
ATOM 2587 C CA . THR A 1 317 ? -15.673 -4.562 20.277 1.00 69.12 317 THR A CA 1
ATOM 2588 C C . THR A 1 317 ? -16.098 -5.399 21.479 1.00 69.12 317 THR A C 1
ATOM 2590 O O . THR A 1 317 ? -16.545 -4.822 22.470 1.00 69.12 317 THR A O 1
ATOM 2593 N N . ALA A 1 318 ? -15.931 -6.723 21.422 1.00 56.03 318 ALA A N 1
ATOM 2594 C CA . ALA A 1 318 ? -16.326 -7.643 22.486 1.00 56.03 318 ALA A CA 1
ATOM 2595 C C . ALA A 1 318 ? -15.298 -7.707 23.634 1.00 56.03 318 ALA A C 1
ATOM 2597 O O . ALA A 1 318 ? -15.678 -7.825 24.796 1.00 56.03 318 ALA A O 1
ATOM 2598 N N . GLU A 1 319 ? -14.006 -7.578 23.323 1.00 50.44 319 GLU A N 1
ATOM 2599 C CA . GLU A 1 319 ? -12.911 -7.900 24.254 1.00 50.44 319 GLU A CA 1
ATOM 2600 C C . GLU A 1 319 ? -12.485 -6.723 25.167 1.00 50.44 319 GLU A C 1
ATOM 2602 O O . GLU A 1 319 ? -12.008 -6.921 26.284 1.00 50.44 319 GLU A O 1
ATOM 2607 N N . TYR A 1 320 ? -12.723 -5.471 24.749 1.00 46.16 320 TYR A N 1
ATOM 2608 C CA . TYR A 1 320 ? -12.271 -4.259 25.459 1.00 46.16 320 TYR A CA 1
ATOM 2609 C C . TYR A 1 320 ? -13.401 -3.261 25.752 1.00 46.16 320 TYR A C 1
ATOM 2611 O O . TYR A 1 320 ? -13.218 -2.061 25.551 1.00 46.16 320 TYR A O 1
ATOM 2619 N N . GLY A 1 321 ? -14.551 -3.766 26.224 1.00 35.84 321 GLY A N 1
ATOM 2620 C CA . GLY A 1 321 ? -15.665 -3.028 26.846 1.00 35.84 321 GLY A CA 1
ATOM 2621 C C . GLY A 1 321 ? -15.748 -1.530 26.528 1.00 35.84 321 GLY A C 1
ATOM 2622 O O . GLY A 1 321 ? -15.072 -0.717 27.162 1.00 35.84 321 GLY A O 1
ATOM 2623 N N . GLU A 1 322 ? -16.608 -1.170 25.570 1.00 36.34 322 GLU A N 1
ATOM 2624 C CA . GLU A 1 322 ? -16.895 0.219 25.181 1.00 36.34 322 GLU A CA 1
ATOM 2625 C C . GLU A 1 322 ? -15.629 1.081 25.010 1.00 36.34 322 GLU A C 1
ATOM 2627 O O . GLU A 1 322 ? -15.444 2.144 25.621 1.00 36.34 322 GLU A O 1
ATOM 2632 N N . LEU A 1 323 ? -14.739 0.648 24.115 1.00 36.16 323 LEU A N 1
ATOM 2633 C CA . LEU A 1 323 ? -13.948 1.602 23.350 1.00 36.16 323 LEU A CA 1
ATOM 2634 C C . LEU A 1 323 ? -14.939 2.439 22.546 1.00 36.16 323 LEU A C 1
ATOM 2636 O O . LEU A 1 323 ? -15.449 1.980 21.533 1.00 36.16 323 LEU A O 1
ATOM 2640 N N . ASP A 1 324 ? -15.260 3.613 23.096 1.00 38.41 324 ASP A N 1
ATOM 2641 C CA . ASP A 1 324 ? -16.225 4.622 22.651 1.00 38.41 324 ASP A CA 1
ATOM 2642 C C . ASP A 1 324 ? -16.105 4.858 21.132 1.00 38.41 324 ASP A C 1
ATOM 2644 O O . ASP A 1 324 ? -15.397 5.758 20.663 1.00 38.41 324 ASP A O 1
ATOM 2648 N N . MET A 1 325 ? -16.749 3.972 20.363 1.00 37.38 325 MET A N 1
ATOM 2649 C CA . MET A 1 325 ? -16.631 3.896 18.917 1.00 37.38 325 MET A CA 1
ATOM 2650 C C . MET A 1 325 ? -17.061 5.236 18.330 1.00 37.38 325 MET A C 1
ATOM 2652 O O . MET A 1 325 ? -17.964 5.905 18.845 1.00 37.38 325 MET A O 1
ATOM 2656 N N . ILE A 1 326 ? -16.467 5.634 17.203 1.00 40.53 326 ILE A N 1
ATOM 2657 C CA . ILE A 1 326 ? -17.216 6.492 16.283 1.00 40.53 326 ILE A CA 1
ATOM 2658 C C . ILE A 1 326 ? -18.463 5.666 15.959 1.00 40.53 326 ILE A C 1
ATOM 2660 O O . ILE A 1 326 ? -18.305 4.596 15.372 1.00 40.53 326 ILE A O 1
ATOM 2664 N N . PRO A 1 327 ? -19.669 6.066 16.406 1.00 37.66 327 PRO A N 1
ATOM 2665 C CA . PRO A 1 327 ? -20.845 5.248 16.177 1.00 37.66 327 PRO A CA 1
ATOM 2666 C C . PRO A 1 327 ? -20.947 5.010 14.673 1.00 37.66 327 PRO A C 1
ATOM 2668 O O . PRO A 1 327 ? -20.804 5.973 13.918 1.00 37.66 327 PRO A O 1
ATOM 2671 N N . LEU A 1 328 ? -21.225 3.778 14.237 1.00 40.12 328 LEU A N 1
ATOM 2672 C CA . LEU A 1 328 ? -21.633 3.525 12.848 1.00 40.12 328 LEU A CA 1
ATOM 2673 C C . LEU A 1 328 ? -22.757 4.499 12.434 1.00 40.12 328 LEU A C 1
ATOM 2675 O O . LEU A 1 328 ? -22.778 4.983 11.313 1.00 40.12 328 LEU A O 1
ATOM 2679 N N . ALA A 1 329 ? -23.606 4.923 13.378 1.00 36.34 329 ALA A N 1
ATOM 2680 C CA . ALA A 1 329 ? -24.627 5.952 13.169 1.00 36.34 329 ALA A CA 1
ATOM 2681 C C . ALA A 1 329 ? -24.085 7.344 12.757 1.00 36.34 329 ALA A C 1
ATOM 2683 O O . ALA A 1 329 ? -24.791 8.102 12.102 1.00 36.34 329 ALA A O 1
ATOM 2684 N N . ARG A 1 330 ? -22.827 7.694 13.068 1.00 39.91 330 ARG A N 1
ATOM 2685 C CA . ARG A 1 330 ? -22.185 8.929 12.570 1.00 39.91 330 ARG A CA 1
ATOM 2686 C C . ARG A 1 330 ? -21.596 8.795 11.164 1.00 39.91 330 ARG A C 1
ATOM 2688 O O . ARG A 1 330 ? -21.256 9.824 10.589 1.00 39.91 330 ARG A O 1
ATOM 2695 N N . GLN A 1 331 ? -21.514 7.582 10.603 1.00 45.03 331 GLN A N 1
ATOM 2696 C CA . GLN A 1 331 ? -21.201 7.366 9.179 1.00 45.03 331 GLN A CA 1
ATOM 2697 C C . GLN A 1 331 ? -22.356 7.804 8.256 1.00 45.03 331 GLN A C 1
ATOM 2699 O O . GLN A 1 331 ? -22.154 7.913 7.056 1.00 45.03 331 GLN A O 1
ATOM 2704 N N . PHE A 1 332 ? -23.530 8.145 8.812 1.00 41.56 332 PHE A N 1
ATOM 2705 C CA . PHE A 1 332 ? -24.708 8.616 8.069 1.00 41.56 332 PHE A CA 1
ATOM 2706 C C . PHE A 1 332 ? -25.085 10.089 8.333 1.00 41.56 332 PHE A C 1
ATOM 2708 O O . PHE A 1 332 ? -26.226 10.487 8.123 1.00 41.56 332 PHE A O 1
ATOM 2715 N N . GLY A 1 333 ? -24.127 10.933 8.738 1.00 37.31 333 GLY A N 1
ATOM 2716 C CA . GLY A 1 333 ? -24.295 12.390 8.631 1.00 37.31 333 GLY A CA 1
ATOM 2717 C C . GLY A 1 333 ? -24.827 13.130 9.863 1.00 37.31 333 GLY A C 1
ATOM 2718 O O . GLY A 1 333 ? -25.656 14.024 9.722 1.00 37.31 333 GLY A O 1
ATOM 2719 N N . GLU A 1 334 ? -24.284 12.877 11.059 1.00 39.50 334 GLU A N 1
ATOM 2720 C CA . GLU A 1 334 ? -24.476 13.795 12.196 1.00 39.50 334 GLU A CA 1
ATOM 2721 C C . GLU A 1 334 ? -23.190 14.525 12.618 1.00 39.50 334 GLU A C 1
ATOM 2723 O O . GLU A 1 334 ? -22.193 13.936 13.050 1.00 39.50 334 GLU A O 1
ATOM 2728 N N . LYS A 1 335 ? -23.261 15.861 12.534 1.00 46.12 335 LYS A N 1
ATOM 2729 C CA . LYS A 1 335 ? -22.223 16.839 12.890 1.00 46.12 335 LYS A CA 1
ATOM 2730 C C . LYS A 1 335 ? -21.815 16.733 14.363 1.00 46.12 335 LYS A C 1
ATOM 2732 O O . LYS A 1 335 ? -22.650 16.913 15.242 1.00 46.12 335 LYS A O 1
ATOM 2737 N N . SER A 1 336 ? -20.519 16.567 14.662 1.00 40.66 336 SER A N 1
ATOM 2738 C CA . SER A 1 336 ? -19.904 17.029 15.929 1.00 40.66 336 SER A CA 1
ATOM 2739 C C . SER A 1 336 ? -18.388 16.776 15.954 1.00 40.66 336 SER A C 1
ATOM 2741 O O . SER A 1 336 ? -17.923 15.698 16.334 1.00 40.66 336 SER A O 1
ATOM 2743 N N . THR A 1 337 ? -17.600 17.800 15.620 1.00 42.66 337 THR A N 1
ATOM 2744 C CA . THR A 1 337 ? -16.129 17.813 15.740 1.00 42.66 337 THR A CA 1
ATOM 2745 C C . THR A 1 337 ? -15.639 18.083 17.174 1.00 42.66 337 THR A C 1
ATOM 2747 O O . THR A 1 337 ? -14.526 17.694 17.523 1.00 42.66 337 THR A O 1
ATOM 2750 N N . SER A 1 338 ? -16.473 18.641 18.064 1.00 39.66 338 SER A N 1
ATOM 2751 C CA . SER A 1 338 ? -16.074 18.963 19.450 1.00 39.66 338 SER A CA 1
ATOM 2752 C C . SER A 1 338 ? -15.994 17.749 20.391 1.00 39.66 338 SER A C 1
ATOM 2754 O O . SER A 1 338 ? -15.197 17.749 21.330 1.00 39.66 338 SER A O 1
ATOM 2756 N N . LYS A 1 339 ? -16.745 16.669 20.122 1.00 45.06 339 LYS A N 1
ATOM 2757 C CA . LYS A 1 339 ? -16.738 15.440 20.946 1.00 45.06 339 LYS A CA 1
ATOM 2758 C C . LYS A 1 339 ? -15.530 14.519 20.687 1.00 45.06 339 LYS A C 1
ATOM 2760 O O . LYS A 1 339 ? -15.270 13.620 21.480 1.00 45.06 339 LYS A O 1
ATOM 2765 N N . ARG A 1 340 ? -14.759 14.731 19.611 1.00 43.75 340 ARG A N 1
ATOM 2766 C CA . ARG A 1 340 ? -13.621 13.862 19.234 1.00 43.75 340 ARG A CA 1
ATOM 2767 C C . ARG A 1 340 ? -12.406 14.063 20.155 1.00 43.75 340 ARG A C 1
ATOM 2769 O O . ARG A 1 340 ? -11.812 13.094 20.621 1.00 43.75 340 ARG A O 1
ATOM 2776 N N . PHE A 1 341 ? -12.101 15.314 20.513 1.00 39.75 341 PHE A N 1
ATOM 2777 C CA . PHE A 1 341 ? -10.983 15.645 21.408 1.00 39.75 341 PHE A CA 1
ATOM 2778 C C . PHE A 1 341 ? -11.244 15.297 22.878 1.00 39.75 341 PHE A C 1
ATOM 2780 O O . PHE A 1 341 ? -10.297 15.074 23.629 1.00 39.75 341 PHE A O 1
ATOM 2787 N N . SER A 1 342 ? -12.497 15.269 23.340 1.00 44.94 342 SER A N 1
ATOM 2788 C CA . SER A 1 342 ? -12.814 14.818 24.705 1.00 44.94 342 SER A CA 1
ATOM 2789 C C . SER A 1 342 ? -12.682 13.296 24.849 1.00 44.94 342 SER A C 1
ATOM 2791 O O . SER A 1 342 ? -12.180 12.832 25.871 1.00 44.94 342 SER A O 1
ATOM 2793 N N . ARG A 1 343 ? -13.032 12.529 23.808 1.00 47.47 343 ARG A N 1
ATOM 2794 C CA . ARG A 1 343 ? -12.986 11.055 23.799 1.00 47.47 343 ARG A CA 1
ATOM 2795 C C . ARG A 1 343 ? -11.580 10.473 23.669 1.00 47.47 343 ARG A C 1
ATOM 2797 O O . ARG A 1 343 ? -11.215 9.616 24.468 1.00 47.47 343 ARG A O 1
ATOM 2804 N N . ALA A 1 344 ? -10.742 11.019 22.783 1.00 45.16 344 ALA A N 1
ATOM 2805 C CA . ALA A 1 344 ? -9.324 10.641 22.717 1.00 45.16 344 ALA A CA 1
ATOM 2806 C C . ALA A 1 344 ? -8.598 10.901 24.055 1.00 45.16 344 ALA A C 1
ATOM 2808 O O . ALA A 1 344 ? -7.758 10.113 24.487 1.00 45.16 344 ALA A O 1
ATOM 2809 N N . ARG A 1 345 ? -8.978 11.970 24.774 1.00 49.62 345 ARG A N 1
ATOM 2810 C CA . ARG A 1 345 ? -8.473 12.260 26.126 1.00 49.62 345 ARG A CA 1
ATOM 2811 C C . ARG A 1 345 ? -8.954 11.253 27.176 1.00 49.62 345 ARG A C 1
ATOM 2813 O O . ARG A 1 345 ? -8.179 10.924 28.069 1.00 49.62 345 ARG A O 1
ATOM 2820 N N . ALA A 1 346 ? -10.193 10.768 27.090 1.00 55.12 346 ALA A N 1
ATOM 2821 C CA . ALA A 1 346 ? -10.723 9.755 28.005 1.00 55.12 346 ALA A CA 1
ATOM 2822 C C . ALA A 1 346 ? -10.052 8.386 27.797 1.00 55.12 346 ALA A C 1
ATOM 2824 O O . ALA A 1 346 ? -9.647 7.751 28.770 1.00 55.12 346 ALA A O 1
ATOM 2825 N N . TRP A 1 347 ? -9.854 7.980 26.540 1.00 52.31 347 TRP A N 1
ATOM 2826 C CA . TRP A 1 347 ? -9.115 6.765 26.195 1.00 52.31 347 TRP A CA 1
ATOM 2827 C C . TRP A 1 347 ? -7.659 6.828 26.658 1.00 52.31 347 TRP A C 1
ATOM 2829 O O . TRP A 1 347 ? -7.201 5.936 27.370 1.00 52.31 347 TRP A O 1
ATOM 2839 N N . LYS A 1 348 ? -6.970 7.937 26.354 1.00 60.06 348 LYS A N 1
ATOM 2840 C CA . LYS A 1 348 ? -5.602 8.195 26.816 1.00 60.06 348 LYS A CA 1
ATOM 2841 C C . LYS A 1 348 ? -5.485 8.012 28.334 1.00 60.06 348 LYS A C 1
ATOM 2843 O O . LYS A 1 348 ? -4.585 7.315 28.782 1.00 60.06 348 LYS A O 1
ATOM 2848 N N . ARG A 1 349 ? -6.435 8.540 29.120 1.00 66.50 349 ARG A N 1
ATOM 2849 C CA . ARG A 1 349 ? -6.460 8.339 30.581 1.00 66.50 349 ARG A CA 1
ATOM 2850 C C . ARG A 1 349 ? -6.668 6.880 30.986 1.00 66.50 349 ARG A C 1
ATOM 2852 O O . ARG A 1 349 ? -6.000 6.443 31.913 1.00 66.50 349 ARG A O 1
ATOM 2859 N N . LYS A 1 350 ? -7.566 6.128 30.335 1.00 63.84 350 LYS A N 1
ATOM 2860 C CA . LYS A 1 350 ? -7.784 4.701 30.651 1.00 63.84 350 LYS A CA 1
ATOM 2861 C C . LYS A 1 350 ? -6.513 3.881 30.407 1.00 63.84 350 LYS A C 1
ATOM 2863 O O . LYS A 1 350 ? -6.103 3.135 31.290 1.00 63.84 350 LYS A O 1
ATOM 2868 N N . VAL A 1 351 ? -5.859 4.076 29.262 1.00 58.47 351 VAL A N 1
ATOM 2869 C CA . VAL A 1 351 ? -4.607 3.380 28.914 1.00 58.47 351 VAL A CA 1
ATOM 2870 C C . VAL A 1 351 ? -3.456 3.802 29.833 1.00 58.47 351 VAL A C 1
ATOM 2872 O O . VAL A 1 351 ? -2.709 2.954 30.313 1.00 58.47 351 VAL A O 1
ATOM 2875 N N . GLU A 1 352 ? -3.326 5.097 30.135 1.00 66.81 352 GLU A N 1
ATOM 2876 C CA . GLU A 1 352 ? -2.302 5.607 31.059 1.00 66.81 352 GLU A CA 1
ATOM 2877 C C . GLU A 1 352 ? -2.507 5.127 32.498 1.00 66.81 352 GLU A C 1
ATOM 2879 O O . GLU A 1 352 ? -1.532 4.859 33.199 1.00 66.81 352 GLU A O 1
ATOM 2884 N N . ASN A 1 353 ? -3.755 5.015 32.955 1.00 70.00 353 ASN A N 1
ATOM 2885 C CA . ASN A 1 353 ? -4.068 4.498 34.284 1.00 70.00 353 ASN A CA 1
ATOM 2886 C C . ASN A 1 353 ? -3.786 3.000 34.364 1.00 70.00 353 ASN A C 1
ATOM 2888 O O . ASN A 1 353 ? -3.049 2.583 35.247 1.00 70.00 353 ASN A O 1
ATOM 2892 N N . TRP A 1 354 ? -4.237 2.222 33.378 1.00 74.31 354 TRP A N 1
ATOM 2893 C CA . TRP A 1 354 ? -3.930 0.794 33.303 1.00 74.31 354 TRP A CA 1
ATOM 2894 C C . TRP A 1 354 ? -2.415 0.530 33.262 1.00 74.31 354 TRP A C 1
ATOM 2896 O O . TRP A 1 354 ? -1.903 -0.313 33.998 1.00 74.31 354 TRP A O 1
ATOM 2906 N N . GLY A 1 355 ? -1.665 1.302 32.465 1.00 65.50 355 GLY A N 1
ATOM 2907 C CA . GLY A 1 355 ? -0.206 1.188 32.403 1.00 65.50 355 GLY A CA 1
ATOM 2908 C C . GLY A 1 355 ? 0.496 1.582 33.709 1.00 65.50 355 GLY A C 1
ATOM 2909 O O . GLY A 1 355 ? 1.527 0.996 34.041 1.00 65.50 355 GLY A O 1
ATOM 2910 N N . ARG A 1 356 ? -0.054 2.534 34.479 1.00 71.94 356 ARG A N 1
ATOM 2911 C CA . ARG A 1 356 ? 0.451 2.899 35.817 1.00 71.94 356 ARG A CA 1
ATOM 2912 C C . ARG A 1 356 ? 0.151 1.828 36.860 1.00 71.94 356 ARG A C 1
ATOM 2914 O O . ARG A 1 356 ? 1.061 1.451 37.593 1.00 71.94 356 ARG A O 1
ATOM 2921 N N . ASP A 1 357 ? -1.067 1.294 36.875 1.00 69.44 357 ASP A N 1
ATOM 2922 C CA . ASP A 1 357 ? -1.491 0.250 37.817 1.00 69.44 357 ASP A CA 1
ATOM 2923 C C . ASP A 1 357 ? -0.660 -1.034 37.664 1.00 69.44 357 ASP A C 1
ATOM 2925 O O . ASP A 1 357 ? -0.466 -1.783 38.619 1.00 69.44 357 ASP A O 1
ATOM 2929 N N . LYS A 1 358 ? -0.124 -1.278 36.462 1.00 63.59 358 LYS A N 1
ATOM 2930 C CA . LYS A 1 358 ? 0.750 -2.419 36.153 1.00 63.59 358 LYS A CA 1
ATOM 2931 C C . LYS A 1 358 ? 2.249 -2.123 36.258 1.00 63.59 358 LYS A C 1
ATOM 2933 O O . LYS A 1 358 ? 3.053 -2.992 35.942 1.00 63.59 358 LYS A O 1
ATOM 2938 N N . GLY A 1 359 ? 2.6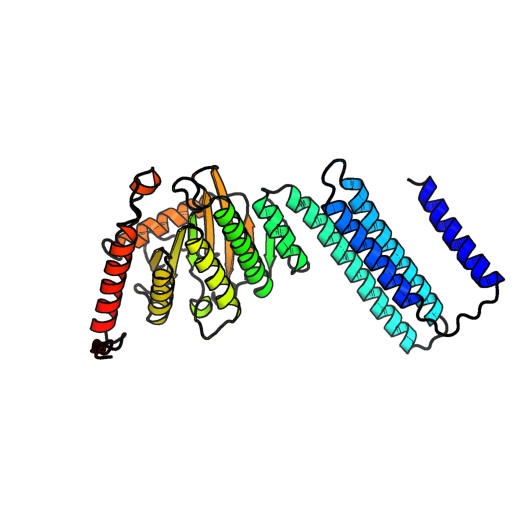44 -0.916 36.671 1.00 73.25 359 GLY A N 1
ATOM 2939 C CA . GLY A 1 359 ? 4.055 -0.517 36.765 1.00 73.25 359 GLY A CA 1
ATOM 2940 C C . GLY A 1 359 ? 4.778 -0.401 35.415 1.00 73.25 359 GLY A C 1
ATOM 2941 O O . GLY A 1 359 ? 6.000 -0.280 35.380 1.00 73.25 359 GLY A O 1
ATOM 2942 N N . LEU A 1 360 ? 4.036 -0.420 34.303 1.00 59.44 360 LEU A N 1
ATOM 2943 C CA . LEU A 1 360 ? 4.565 -0.351 32.936 1.00 59.44 360 LEU A CA 1
ATOM 2944 C C . LEU A 1 360 ? 4.851 1.092 32.493 1.00 59.44 360 LEU A C 1
ATOM 2946 O O . LEU A 1 360 ? 5.659 1.324 31.595 1.00 59.44 360 LEU A O 1
ATOM 2950 N N . LEU A 1 361 ? 4.209 2.076 33.129 1.00 62.34 361 LEU A N 1
ATOM 2951 C CA . LEU A 1 361 ? 4.443 3.500 32.907 1.00 62.34 361 LEU A CA 1
ATOM 2952 C C . LEU A 1 361 ? 4.926 4.155 34.202 1.00 62.34 361 LEU A C 1
ATOM 2954 O O . LEU A 1 361 ? 4.269 4.072 35.240 1.00 62.34 361 LEU A O 1
ATOM 2958 N N . LYS A 1 362 ? 6.069 4.848 34.141 1.00 66.88 362 LYS A N 1
ATOM 2959 C CA . LYS A 1 362 ? 6.544 5.658 35.270 1.00 66.88 362 LYS A CA 1
ATOM 2960 C C . LYS A 1 362 ? 5.567 6.820 35.500 1.00 66.88 362 LYS A C 1
ATOM 2962 O O . LYS A 1 362 ? 5.141 7.436 34.522 1.00 66.88 362 LYS A O 1
ATOM 2967 N N . PRO A 1 363 ? 5.226 7.154 36.756 1.00 63.06 363 PRO A N 1
ATOM 2968 C CA . PRO A 1 363 ? 4.386 8.307 37.036 1.00 63.06 363 PRO A CA 1
ATOM 2969 C C . PRO A 1 363 ? 5.058 9.569 36.486 1.00 63.06 363 PRO A C 1
ATOM 2971 O O . PRO A 1 363 ? 6.218 9.850 36.800 1.00 63.06 363 PRO A O 1
ATOM 2974 N N . GLU A 1 364 ? 4.341 10.321 35.646 1.00 61.84 364 GLU A N 1
ATOM 2975 C CA . GLU A 1 364 ? 4.789 11.650 35.239 1.00 61.84 364 GLU A CA 1
ATOM 2976 C C . GLU A 1 364 ? 4.995 12.486 36.504 1.00 61.84 364 GLU A C 1
ATOM 2978 O O . GLU A 1 364 ? 4.089 12.627 37.330 1.00 61.84 364 GLU A O 1
ATOM 2983 N N . ARG A 1 365 ? 6.210 13.020 36.684 1.00 56.38 365 ARG A N 1
ATOM 2984 C CA . ARG A 1 365 ? 6.454 13.993 37.747 1.00 56.38 365 ARG A CA 1
ATOM 2985 C C . ARG A 1 365 ? 5.541 15.186 37.467 1.00 56.38 365 ARG A C 1
ATOM 2987 O O . ARG A 1 365 ? 5.586 15.692 36.345 1.00 56.38 365 ARG A O 1
ATOM 2994 N N . PRO A 1 366 ? 4.733 15.642 38.438 1.00 51.31 366 PRO A N 1
ATOM 2995 C CA . PRO A 1 366 ? 3.874 16.791 38.224 1.00 51.31 366 PRO A CA 1
ATOM 2996 C C . PRO A 1 366 ? 4.740 17.964 37.767 1.00 51.31 366 PRO A C 1
ATOM 2998 O O . PRO A 1 366 ? 5.672 18.374 38.465 1.00 51.31 366 PRO A O 1
ATOM 3001 N N . VAL A 1 367 ? 4.453 18.471 36.568 1.00 53.31 367 VAL A N 1
ATOM 3002 C CA . VAL A 1 367 ? 5.041 19.712 36.075 1.00 53.31 367 VAL A CA 1
ATOM 3003 C C . VAL A 1 367 ? 4.530 20.795 37.010 1.00 53.31 367 VAL A C 1
ATOM 3005 O O . VAL A 1 367 ? 3.363 21.179 36.946 1.00 53.31 367 VAL A O 1
ATOM 3008 N N . ARG A 1 368 ? 5.379 21.234 37.947 1.00 51.72 368 ARG A N 1
ATOM 3009 C CA . ARG A 1 368 ? 5.046 22.378 38.792 1.00 51.72 368 ARG A CA 1
ATOM 3010 C C . ARG A 1 368 ? 4.779 23.555 37.854 1.00 51.72 368 ARG A C 1
ATOM 3012 O O . ARG A 1 368 ? 5.636 23.824 37.006 1.00 51.72 368 ARG A O 1
ATOM 3019 N N . PRO A 1 369 ? 3.625 24.232 37.962 1.00 50.84 369 PRO A N 1
ATOM 3020 C CA . PRO A 1 369 ? 3.400 25.441 37.194 1.00 50.84 369 PRO A CA 1
ATOM 3021 C C . PRO A 1 369 ? 4.559 26.396 37.483 1.00 50.84 369 PRO A C 1
ATOM 3023 O O . PRO A 1 369 ? 4.917 26.633 38.639 1.00 50.84 369 PRO A O 1
ATOM 3026 N N . ARG A 1 370 ? 5.204 26.881 36.419 1.00 56.62 370 ARG A N 1
ATOM 3027 C CA . ARG A 1 370 ? 6.160 27.980 36.524 1.00 56.62 370 ARG A CA 1
ATOM 3028 C C . ARG A 1 370 ? 5.352 29.170 37.031 1.00 56.62 370 ARG A C 1
ATOM 3030 O O . ARG A 1 370 ? 4.521 29.689 36.293 1.00 56.62 370 ARG A O 1
ATOM 3037 N N . ASN A 1 371 ? 5.563 29.560 38.285 1.00 52.53 371 ASN A N 1
ATOM 3038 C CA . ASN A 1 371 ? 5.089 30.846 38.778 1.00 52.53 371 ASN A CA 1
ATOM 3039 C C . ASN A 1 371 ? 5.773 31.916 37.925 1.00 52.53 371 ASN A C 1
ATOM 3041 O O . ASN A 1 371 ? 6.969 32.163 38.072 1.00 52.53 371 ASN A O 1
ATOM 3045 N N . GLY A 1 372 ? 5.028 32.473 36.974 1.00 53.41 372 GLY A N 1
ATOM 3046 C CA . GLY A 1 372 ? 5.444 33.643 36.224 1.00 53.41 372 GLY A CA 1
ATOM 3047 C C . GLY A 1 372 ? 5.343 34.859 37.131 1.00 53.41 372 GLY A C 1
ATOM 3048 O O . GLY A 1 372 ? 4.273 35.440 37.244 1.00 53.41 372 GLY A O 1
ATOM 3049 N N . ASN A 1 373 ? 6.453 35.207 37.778 1.00 52.12 373 ASN A N 1
ATOM 3050 C CA . ASN A 1 373 ? 6.767 36.590 38.111 1.00 52.12 373 ASN A CA 1
ATOM 3051 C C . ASN A 1 373 ? 7.902 37.002 37.173 1.00 52.12 373 ASN A C 1
ATOM 3053 O O . ASN A 1 373 ? 9.000 36.444 37.255 1.00 52.12 373 ASN A O 1
ATOM 3057 N N . GLY A 1 374 ? 7.594 37.924 36.267 1.00 45.59 374 GLY A N 1
ATOM 3058 C CA . GLY A 1 374 ? 8.480 38.459 35.239 1.00 45.59 374 GLY A CA 1
ATOM 3059 C C . GLY A 1 374 ? 7.668 39.244 34.234 1.00 45.59 374 GLY A C 1
ATOM 3060 O O . GLY A 1 374 ? 7.087 38.575 33.353 1.00 45.59 374 GLY A O 1
#